Protein AF-A0AAD7XKL7-F1 (afdb_monomer)

Foldseek 3Di:
DDCDPVNVVVLQQQAFALEEEEEEQAQLALVLLLLQLCSVNRHAAYEYEYECVVVVVCVVVVADDPVSVLVSNLPRDQPRVLQHQYEYEHHLVLVQLVCVVVVAQAEEFEDLPFPAELPPPVPLPSLLGRHYYYWYYPPPIDDPVSVVSHPHYYYHDDPDPDSDDDRSVVSSVSVVSSVVSCVVVVSGDRHDPVSSVSSVVSNVVGTSDGHHYDYPVNSVVVCVVCVVVVVVVVVVVVVVPDDD

Sequence (244 aa):
MSLTGDRFRSVLSRRRGGITLALENVRKENVALVARTAEALGVASLHLVYTRDMDAHLRGFGMVSEATRAAQLSRVSRSATDWLDITAHSSVDACVSRLGLDGFDNLVATAPDADTSLYDEAADDWALDRVALLFGSEGHGLSREFLGLATHRVSVPLSGMTQSLNVAACAAIVLGECLRRRDAAGAERPLAPPERHRLEATLLRGPGVPLRYHNKASVKAQARRYKPIFEAQKRREEDEDRPS

pLDDT: mean 76.78, std 19.59, range [33.09, 98.31]

Mean predicted aligned error: 10.47 Å

Nearest PDB structures (foldseek):
  1v2x-assembly1_A-2  TM=8.290E-01  e=4.971E-14  Thermus thermophilus
  7edc-assembly1_A-2  TM=8.157E-01  e=1.683E-13  Escherichia coli
  1zjr-assembly1_A  TM=7.607E-01  e=2.500E-11  Aquifex aeolicus
  1x7p-assembly1_B  TM=7.126E-01  e=7.835E-08  Streptomyces viridochromogenes
  4xbo-assembly1_A  TM=7.139E-01  e=3.825E-07  Escherichia coli K-12

Structure (mmCIF, N/CA/C/O backbone):
data_AF-A0AAD7XKL7-F1
#
_entry.id   AF-A0AAD7XKL7-F1
#
loop_
_atom_site.group_PDB
_atom_site.id
_atom_site.type_symbol
_atom_site.label_atom_id
_atom_site.label_alt_id
_atom_site.label_comp_id
_atom_site.label_asym_id
_atom_site.label_entity_id
_atom_site.label_seq_id
_atom_site.pdbx_PDB_ins_code
_atom_site.Cartn_x
_atom_site.Cartn_y
_atom_site.Cartn_z
_atom_site.occupancy
_atom_site.B_iso_or_equiv
_atom_site.auth_seq_id
_atom_site.auth_comp_id
_atom_site.auth_asym_id
_atom_site.auth_atom_id
_atom_site.pdbx_PDB_model_num
ATOM 1 N N . MET A 1 1 ? 14.717 17.776 16.821 1.00 45.50 1 MET A N 1
ATOM 2 C CA . MET A 1 1 ? 13.355 18.179 17.235 1.00 45.50 1 MET A CA 1
ATOM 3 C C . MET A 1 1 ? 12.880 17.128 18.233 1.00 45.50 1 MET A C 1
ATOM 5 O O . MET A 1 1 ? 12.641 16.004 17.819 1.00 45.50 1 MET A O 1
ATOM 9 N N . SER A 1 2 ? 12.890 17.425 19.535 1.00 45.50 2 SER A N 1
ATOM 10 C CA . SER A 1 2 ? 12.417 16.479 20.559 1.00 45.50 2 SER A CA 1
ATOM 11 C C . SER A 1 2 ? 10.905 16.293 20.390 1.00 45.50 2 SER A C 1
ATOM 13 O O . SER A 1 2 ? 10.172 17.281 20.345 1.00 45.50 2 SER A O 1
ATOM 15 N N . LEU A 1 3 ? 10.442 15.054 20.216 1.00 57.06 3 LEU A N 1
ATOM 16 C CA . LEU A 1 3 ? 9.018 14.726 20.264 1.00 57.06 3 LEU A CA 1
ATOM 17 C C . LEU A 1 3 ? 8.574 14.872 21.721 1.00 57.06 3 LEU A C 1
ATOM 19 O O . LEU A 1 3 ? 8.745 13.955 22.519 1.00 57.06 3 LEU A O 1
ATOM 23 N N . THR A 1 4 ? 8.023 16.025 22.095 1.00 60.81 4 THR A N 1
ATOM 24 C CA . THR A 1 4 ? 7.282 16.147 23.355 1.00 60.81 4 THR A CA 1
ATOM 25 C C . THR A 1 4 ? 6.178 15.088 23.382 1.00 60.81 4 THR A C 1
ATOM 27 O O . THR A 1 4 ? 5.547 14.823 22.353 1.00 60.81 4 THR A O 1
ATOM 30 N N . GLY A 1 5 ? 5.936 14.478 24.548 1.00 69.31 5 GLY A N 1
ATOM 31 C CA . GLY A 1 5 ? 4.989 13.363 24.692 1.00 69.31 5 GLY A CA 1
ATOM 32 C C . GLY A 1 5 ? 3.598 13.652 24.114 1.00 69.31 5 GLY A C 1
ATOM 33 O O . GLY A 1 5 ? 2.965 12.759 23.557 1.00 69.31 5 GLY A O 1
ATOM 34 N N . ASP A 1 6 ? 3.158 14.910 24.144 1.00 72.88 6 ASP A N 1
ATOM 35 C CA . ASP A 1 6 ? 1.851 15.322 23.622 1.00 72.88 6 ASP A CA 1
ATOM 36 C C . ASP A 1 6 ? 1.796 15.340 22.089 1.00 72.88 6 ASP A C 1
ATOM 38 O O . ASP A 1 6 ? 0.820 14.872 21.501 1.00 72.88 6 ASP A O 1
ATOM 42 N N . ARG A 1 7 ? 2.869 15.784 21.416 1.00 73.94 7 ARG A N 1
ATOM 43 C CA . ARG A 1 7 ? 2.955 15.739 19.946 1.00 73.94 7 ARG A CA 1
ATOM 44 C C . ARG A 1 7 ? 3.005 14.297 19.450 1.00 73.94 7 ARG A C 1
ATOM 46 O O . ARG A 1 7 ? 2.351 13.968 18.467 1.00 73.94 7 ARG A O 1
ATOM 53 N N . PHE A 1 8 ? 3.740 13.436 20.149 1.00 76.06 8 PHE A N 1
ATOM 54 C CA . PHE A 1 8 ? 3.826 12.011 19.837 1.00 76.06 8 PHE A CA 1
ATOM 55 C C . PHE A 1 8 ? 2.458 11.318 19.939 1.00 76.06 8 PHE A C 1
ATOM 57 O O . PHE A 1 8 ? 2.024 10.667 18.989 1.00 76.06 8 PHE A O 1
ATOM 64 N N . ARG A 1 9 ? 1.736 11.519 21.053 1.00 79.25 9 ARG A N 1
ATOM 65 C CA . ARG A 1 9 ? 0.382 10.967 21.235 1.00 79.25 9 ARG A CA 1
ATOM 66 C C . ARG A 1 9 ? -0.605 11.512 20.202 1.00 79.25 9 ARG A C 1
ATOM 68 O O . ARG A 1 9 ? -1.394 10.740 19.668 1.00 79.25 9 ARG A O 1
ATOM 75 N N . SER A 1 10 ? -0.524 12.806 19.885 1.00 83.44 10 SER A N 1
ATOM 76 C CA . SER A 1 10 ? -1.386 13.440 18.881 1.00 83.44 10 SER A CA 1
ATOM 77 C C . SER A 1 10 ? -1.161 12.896 17.467 1.00 83.44 10 SER A C 1
ATOM 79 O O . SER A 1 10 ? -2.120 12.719 16.721 1.00 83.44 10 SER A O 1
ATOM 81 N N . VAL A 1 11 ? 0.086 12.595 17.088 1.00 83.25 11 VAL A N 1
ATOM 82 C CA . VAL A 1 11 ? 0.376 11.964 15.790 1.00 83.25 11 VAL A CA 1
ATOM 83 C C . VAL A 1 11 ? -0.199 10.552 15.749 1.00 83.25 11 VAL A C 1
ATOM 85 O O . VAL A 1 11 ? -0.887 10.211 14.792 1.00 83.25 11 VAL A O 1
ATOM 88 N N . LEU A 1 12 ? 0.022 9.744 16.790 1.00 86.19 12 LEU A N 1
ATOM 89 C CA . LEU A 1 12 ? -0.493 8.372 16.843 1.00 86.19 12 LEU A CA 1
ATOM 90 C C . LEU A 1 12 ? -2.022 8.303 16.811 1.00 86.19 12 LEU A C 1
ATOM 92 O O . LEU A 1 12 ? -2.562 7.404 16.174 1.00 86.19 12 LEU A O 1
ATOM 96 N N . SER A 1 13 ? -2.720 9.249 17.446 1.00 88.75 13 SER A N 1
ATOM 97 C CA . SER A 1 13 ? -4.188 9.278 17.445 1.00 88.75 13 SER A CA 1
ATOM 98 C C . SER A 1 13 ? -4.792 9.632 16.084 1.00 88.75 13 SER A C 1
ATOM 100 O O . SER A 1 13 ? -5.981 9.421 15.888 1.00 88.75 13 SER A O 1
ATOM 102 N N . ARG A 1 14 ? -4.001 10.192 15.160 1.00 90.88 14 ARG A N 1
ATOM 103 C CA . ARG A 1 14 ? -4.434 10.559 13.800 1.00 90.88 14 ARG A CA 1
ATOM 104 C C . ARG A 1 14 ? -4.043 9.523 12.744 1.00 90.88 14 ARG A C 1
ATOM 106 O O . ARG A 1 14 ? -4.318 9.726 11.565 1.00 90.88 14 ARG A O 1
ATOM 113 N N . ARG A 1 15 ? -3.361 8.442 13.136 1.00 94.06 15 ARG A N 1
ATOM 114 C CA . ARG A 1 15 ? -2.961 7.389 12.199 1.00 94.06 15 ARG A CA 1
ATOM 115 C C . ARG A 1 15 ? -4.172 6.550 11.789 1.00 94.06 15 ARG A C 1
ATOM 117 O O . ARG A 1 15 ? -4.965 6.142 12.634 1.00 94.06 15 ARG A O 1
ATOM 124 N N . ARG A 1 16 ? -4.266 6.273 10.490 1.00 94.38 16 ARG A N 1
ATOM 125 C CA . ARG A 1 16 ? -5.312 5.480 9.839 1.00 94.38 16 ARG A CA 1
ATOM 126 C C . ARG A 1 16 ? -4.865 4.016 9.807 1.00 94.38 16 ARG A C 1
ATOM 128 O O . ARG A 1 16 ? -3.921 3.667 9.099 1.00 94.38 16 ARG A O 1
ATOM 135 N N . GLY A 1 17 ? -5.494 3.176 10.622 1.00 94.69 17 GLY A N 1
ATOM 136 C CA . GLY A 1 17 ? -5.183 1.752 10.727 1.00 94.69 17 GLY A CA 1
ATOM 137 C C . GLY A 1 17 ? -5.826 0.897 9.645 1.00 94.69 17 GLY A C 1
ATOM 138 O O . GLY A 1 17 ? -6.799 1.286 8.994 1.00 94.69 17 GLY A O 1
ATOM 139 N N . GLY A 1 18 ? -5.269 -0.299 9.444 1.00 94.81 18 GLY A N 1
ATOM 140 C CA . GLY A 1 18 ? -5.779 -1.229 8.441 1.00 94.81 18 GLY A CA 1
ATOM 141 C C . GLY A 1 18 ? -5.600 -0.730 7.007 1.00 94.81 18 GLY A C 1
ATOM 142 O O . GLY A 1 18 ? -6.334 -1.173 6.134 1.00 94.81 18 GLY A O 1
ATOM 143 N N . ILE A 1 19 ? -4.659 0.180 6.751 1.00 96.31 19 ILE A N 1
ATOM 144 C CA . ILE A 1 19 ? -4.205 0.540 5.401 1.00 96.31 19 ILE A CA 1
ATOM 145 C C . ILE A 1 19 ? -2.692 0.406 5.379 1.00 96.31 19 ILE A C 1
ATOM 147 O O . ILE A 1 19 ? -2.001 0.914 6.266 1.00 96.31 19 ILE A O 1
ATOM 151 N N . THR A 1 20 ? -2.171 -0.243 4.348 1.00 97.19 20 THR A N 1
ATOM 152 C CA . THR A 1 20 ? -0.743 -0.238 4.042 1.00 97.19 20 THR A CA 1
ATOM 153 C C . THR A 1 20 ? -0.520 -0.178 2.537 1.00 97.19 20 THR A C 1
ATOM 155 O O . THR A 1 20 ? -1.445 -0.361 1.745 1.00 97.19 20 THR A O 1
ATOM 158 N N . LEU A 1 21 ? 0.708 0.135 2.135 1.00 98.06 21 LEU A N 1
ATOM 159 C CA . LEU A 1 21 ? 1.114 0.195 0.736 1.00 98.06 21 LEU A CA 1
ATOM 160 C C . LEU A 1 21 ? 2.264 -0.784 0.509 1.00 98.06 21 LEU A C 1
ATOM 162 O O . LEU A 1 21 ? 3.160 -0.879 1.347 1.00 98.06 21 LEU A O 1
ATOM 166 N N . ALA A 1 22 ? 2.282 -1.458 -0.638 1.00 96.81 22 ALA A N 1
ATOM 167 C CA . ALA A 1 22 ? 3.397 -2.285 -1.084 1.00 96.81 22 ALA A CA 1
ATOM 168 C C . ALA A 1 22 ? 3.898 -1.817 -2.454 1.00 96.81 22 ALA A C 1
ATOM 170 O O . ALA A 1 22 ? 3.124 -1.709 -3.402 1.00 96.81 22 ALA A O 1
ATOM 171 N N . LEU A 1 23 ? 5.198 -1.535 -2.550 1.00 94.75 23 LEU A N 1
ATOM 172 C CA . LEU A 1 23 ? 5.847 -1.022 -3.755 1.00 94.75 23 LEU A CA 1
ATOM 173 C C . LEU A 1 23 ? 6.820 -2.061 -4.307 1.00 94.75 23 LEU A C 1
ATOM 175 O O . LEU A 1 23 ? 7.832 -2.363 -3.672 1.00 94.75 23 LEU A O 1
ATOM 179 N N . GLU A 1 24 ? 6.540 -2.586 -5.494 1.00 92.00 24 GLU A N 1
ATOM 180 C CA . GLU A 1 24 ? 7.388 -3.561 -6.174 1.00 92.00 24 GLU A CA 1
ATOM 181 C C . GLU A 1 24 ? 8.322 -2.883 -7.180 1.00 92.00 24 GLU A C 1
ATOM 183 O O . GLU A 1 24 ? 7.881 -2.250 -8.135 1.00 92.00 24 GLU A O 1
ATOM 188 N N . ASN A 1 25 ? 9.634 -3.035 -6.971 1.00 86.50 25 ASN A N 1
ATOM 189 C CA . ASN A 1 25 ? 10.704 -2.545 -7.844 1.00 86.50 25 ASN A CA 1
ATOM 190 C C . ASN A 1 25 ? 10.611 -1.034 -8.184 1.00 86.50 25 ASN A C 1
ATOM 192 O O . ASN A 1 25 ? 11.125 -0.588 -9.209 1.00 86.50 25 ASN A O 1
ATOM 196 N N . VAL A 1 26 ? 9.980 -0.226 -7.325 1.00 86.56 26 VAL A N 1
ATOM 197 C CA . VAL A 1 26 ? 9.813 1.224 -7.531 1.00 86.56 26 VAL A CA 1
ATOM 198 C C . VAL A 1 26 ? 11.115 1.975 -7.241 1.00 86.56 26 VAL A C 1
ATOM 200 O O . VAL A 1 26 ? 11.800 1.721 -6.240 1.00 86.56 26 VAL A O 1
ATOM 203 N N . ARG A 1 27 ? 11.457 2.944 -8.101 1.00 82.62 27 ARG A N 1
ATOM 204 C CA . ARG A 1 27 ? 12.655 3.785 -7.937 1.00 82.62 27 ARG A CA 1
ATOM 205 C C . ARG A 1 27 ? 12.589 4.649 -6.675 1.00 82.62 27 ARG A C 1
ATOM 207 O O . ARG A 1 27 ? 11.528 5.134 -6.282 1.00 82.62 27 ARG A O 1
ATOM 214 N N . LYS A 1 28 ? 13.750 4.892 -6.055 1.00 78.25 28 LYS A N 1
ATOM 215 C CA . LYS A 1 28 ? 13.883 5.571 -4.748 1.00 78.25 28 LYS A CA 1
ATOM 216 C C . LYS A 1 28 ? 13.229 6.960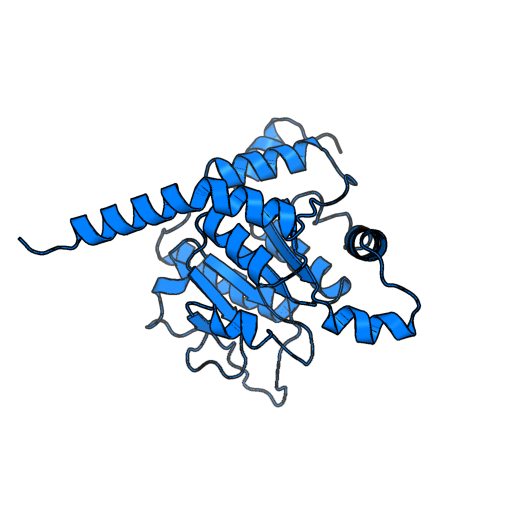 -4.701 1.00 78.25 28 LYS A C 1
ATOM 218 O O . LYS A 1 28 ? 12.712 7.348 -3.657 1.00 78.25 28 LYS A O 1
ATOM 223 N N . GLU A 1 29 ? 13.243 7.699 -5.810 1.00 81.75 29 GLU A N 1
ATOM 224 C CA . GLU A 1 29 ? 12.646 9.032 -5.920 1.00 81.75 29 GLU A CA 1
ATOM 225 C C . GLU A 1 29 ? 11.128 8.952 -5.736 1.00 81.75 29 GLU A C 1
ATOM 227 O O . GLU A 1 29 ? 10.555 9.706 -4.953 1.00 81.75 29 GLU A O 1
ATOM 232 N N . ASN A 1 30 ? 10.490 7.977 -6.385 1.00 88.75 30 ASN A N 1
ATOM 233 C CA . ASN A 1 30 ? 9.058 7.748 -6.251 1.00 88.75 30 ASN A CA 1
ATOM 234 C C . ASN A 1 30 ? 8.700 7.106 -4.910 1.00 88.75 30 ASN A C 1
ATOM 236 O O . ASN A 1 30 ? 7.700 7.502 -4.318 1.00 88.75 30 ASN A O 1
ATOM 240 N N . VAL A 1 31 ? 9.538 6.219 -4.358 1.00 86.94 31 VAL A N 1
ATOM 241 C CA . VAL A 1 31 ? 9.349 5.726 -2.980 1.00 86.94 31 VAL A CA 1
ATOM 242 C C . VAL A 1 31 ? 9.298 6.892 -1.988 1.00 86.94 31 VAL A C 1
ATOM 244 O O . VAL A 1 31 ? 8.442 6.901 -1.109 1.00 86.94 31 VAL A O 1
ATOM 247 N N . ALA A 1 32 ? 10.159 7.905 -2.138 1.00 83.75 32 ALA A N 1
ATOM 248 C CA . ALA A 1 32 ? 10.162 9.070 -1.251 1.00 83.75 32 ALA A CA 1
ATOM 249 C C . ALA A 1 32 ? 8.864 9.886 -1.344 1.00 83.75 32 ALA A C 1
ATOM 251 O O . ALA A 1 32 ? 8.348 10.345 -0.322 1.00 83.75 32 ALA A O 1
ATOM 252 N N . LEU A 1 33 ? 8.329 10.056 -2.555 1.00 90.12 33 LEU A N 1
ATOM 253 C CA . LEU A 1 33 ? 7.070 10.765 -2.790 1.00 90.12 33 LEU A CA 1
ATOM 254 C C . LEU A 1 33 ? 5.864 9.985 -2.249 1.00 90.12 33 LEU A C 1
ATOM 256 O O . LEU A 1 33 ? 4.997 10.573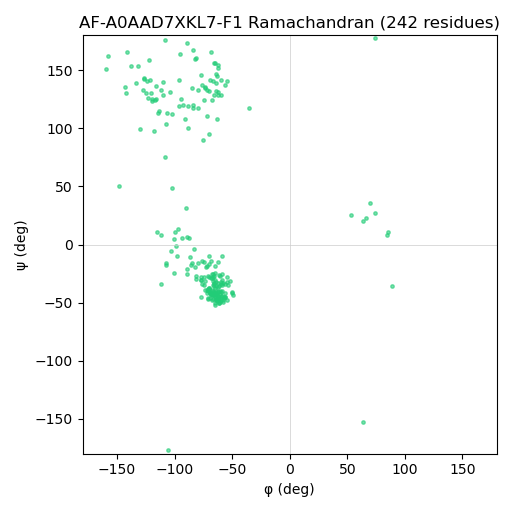 -1.598 1.00 90.12 33 LEU A O 1
ATOM 260 N N . VAL A 1 34 ? 5.837 8.664 -2.450 1.00 93.56 34 VAL A N 1
ATOM 261 C CA . VAL A 1 34 ? 4.801 7.788 -1.886 1.00 93.56 34 VAL A CA 1
ATOM 262 C C . VAL A 1 34 ? 4.860 7.806 -0.364 1.00 93.56 34 VAL A C 1
ATOM 264 O O . VAL A 1 34 ? 3.840 8.041 0.273 1.00 93.56 34 VAL A O 1
ATOM 267 N N . ALA A 1 35 ? 6.045 7.635 0.227 1.00 90.12 35 ALA A N 1
ATOM 268 C CA . ALA A 1 35 ? 6.232 7.676 1.674 1.00 90.12 35 ALA A CA 1
ATOM 269 C C . ALA A 1 35 ? 5.749 9.009 2.262 1.00 90.12 35 ALA A C 1
ATOM 271 O O . ALA A 1 35 ? 5.016 9.019 3.244 1.00 90.12 35 ALA A O 1
ATOM 272 N N . ARG A 1 36 ? 6.089 10.140 1.632 1.00 90.19 36 ARG A N 1
ATOM 273 C CA . ARG A 1 36 ? 5.605 11.459 2.061 1.00 90.19 36 ARG A CA 1
ATOM 274 C C . ARG A 1 36 ? 4.082 11.568 2.010 1.00 90.19 36 ARG A C 1
ATOM 276 O O . ARG A 1 36 ? 3.489 12.117 2.930 1.00 90.19 36 ARG A O 1
ATOM 283 N N . THR A 1 37 ? 3.465 11.055 0.951 1.00 95.06 37 THR A N 1
ATOM 284 C CA . THR A 1 37 ? 2.006 11.079 0.788 1.00 95.06 37 THR A CA 1
ATOM 285 C C . THR A 1 37 ? 1.319 10.190 1.824 1.00 95.06 37 THR A C 1
ATOM 287 O O . THR A 1 37 ? 0.406 10.637 2.509 1.00 95.06 37 THR A O 1
ATOM 290 N N . ALA A 1 38 ? 1.803 8.959 1.995 1.00 95.00 38 ALA A N 1
ATOM 291 C CA . ALA A 1 38 ? 1.291 7.999 2.966 1.00 95.00 38 ALA A CA 1
ATOM 292 C C . ALA A 1 38 ? 1.401 8.532 4.404 1.00 95.00 38 ALA A C 1
ATOM 294 O O . ALA A 1 38 ? 0.432 8.484 5.159 1.00 95.00 38 ALA A O 1
ATOM 295 N N . GLU A 1 39 ? 2.555 9.100 4.765 1.00 92.19 39 GLU A N 1
ATOM 296 C CA . GLU A 1 39 ? 2.789 9.701 6.079 1.00 92.19 39 GLU A CA 1
ATOM 297 C C . GLU A 1 39 ? 1.819 10.853 6.352 1.00 92.19 39 GLU A C 1
ATOM 299 O O . GLU A 1 39 ? 1.160 10.847 7.394 1.00 92.19 39 GLU A O 1
ATOM 304 N N . ALA A 1 40 ? 1.683 11.781 5.398 1.00 92.94 40 ALA A N 1
ATOM 305 C CA . ALA A 1 40 ? 0.813 12.948 5.518 1.00 92.94 40 ALA A CA 1
ATOM 306 C C . ALA A 1 40 ? -0.674 12.576 5.633 1.00 92.94 40 ALA A C 1
ATOM 308 O O . ALA A 1 40 ? -1.429 13.265 6.316 1.00 92.94 40 ALA A O 1
ATOM 309 N N . LEU A 1 41 ? -1.086 11.476 4.996 1.00 95.31 41 LEU A N 1
ATOM 310 C CA . LEU A 1 41 ? -2.449 10.943 5.056 1.00 95.31 41 LEU A CA 1
ATOM 311 C C . LEU A 1 41 ? -2.681 9.983 6.236 1.00 95.31 41 LEU A C 1
ATOM 313 O O . LEU A 1 41 ? -3.754 9.398 6.370 1.00 95.31 41 LEU A O 1
ATOM 317 N N . GLY A 1 42 ? -1.697 9.834 7.126 1.00 94.38 42 GLY A N 1
ATOM 318 C CA . GLY A 1 42 ? -1.846 9.090 8.372 1.00 94.38 42 GLY A CA 1
ATOM 319 C C . GLY A 1 42 ? -1.634 7.582 8.250 1.00 94.38 42 GLY A C 1
ATOM 320 O O . GLY A 1 42 ? -1.834 6.877 9.237 1.00 94.38 42 GLY A O 1
ATOM 321 N N . VAL A 1 43 ? -1.176 7.065 7.109 1.00 95.62 43 VAL A N 1
ATOM 322 C CA . VAL A 1 43 ? -0.752 5.660 6.999 1.00 95.62 43 VAL A CA 1
ATOM 323 C C . VAL A 1 43 ? 0.443 5.424 7.928 1.00 95.62 43 VAL A C 1
ATOM 325 O O . VAL A 1 43 ? 1.265 6.317 8.150 1.00 95.62 43 VAL A O 1
ATOM 328 N N . ALA A 1 44 ? 0.517 4.233 8.524 1.00 92.88 44 ALA A N 1
ATOM 329 C CA . ALA A 1 44 ? 1.557 3.884 9.492 1.00 92.88 44 ALA A CA 1
ATOM 330 C C . ALA A 1 44 ? 2.694 3.038 8.913 1.00 92.88 44 ALA A C 1
ATOM 332 O O . ALA A 1 44 ? 3.786 3.047 9.478 1.00 92.88 44 ALA A O 1
ATOM 333 N N . SER A 1 45 ? 2.453 2.295 7.829 1.00 92.75 45 SER A N 1
ATOM 334 C CA . SER A 1 45 ? 3.415 1.322 7.303 1.00 92.75 45 SER A CA 1
ATOM 335 C C . SER A 1 45 ? 3.529 1.339 5.780 1.00 92.75 45 SER A C 1
ATOM 337 O O . SER A 1 45 ? 2.600 1.733 5.075 1.00 92.75 45 SER A O 1
ATOM 339 N N . LEU A 1 46 ? 4.698 0.926 5.288 1.00 92.88 46 LEU A N 1
ATOM 340 C CA . LEU A 1 46 ? 5.024 0.821 3.865 1.00 92.88 46 LEU A CA 1
ATOM 341 C C . LEU A 1 46 ? 5.900 -0.413 3.631 1.00 92.88 46 LEU A C 1
ATOM 343 O O . LEU A 1 46 ? 6.868 -0.653 4.350 1.00 92.88 46 LEU A O 1
ATOM 347 N N . HIS A 1 47 ? 5.593 -1.183 2.599 1.00 92.94 47 HIS A N 1
ATOM 348 C CA . HIS A 1 47 ? 6.306 -2.395 2.232 1.00 92.94 47 HIS A CA 1
ATOM 349 C C . HIS A 1 47 ? 7.043 -2.167 0.915 1.00 92.94 47 HIS A C 1
ATOM 351 O O . HIS A 1 47 ? 6.478 -1.644 -0.040 1.00 92.94 47 HIS A O 1
ATOM 357 N N . LEU A 1 48 ? 8.314 -2.551 0.851 1.00 89.56 48 LEU A N 1
ATOM 358 C CA . LEU A 1 48 ? 9.146 -2.387 -0.340 1.00 89.56 48 LEU A CA 1
ATOM 359 C C . LEU A 1 48 ? 9.618 -3.756 -0.803 1.00 89.56 48 LEU A C 1
ATOM 361 O O . LEU A 1 48 ? 10.241 -4.482 -0.032 1.00 89.56 48 LEU A O 1
ATOM 365 N N . VAL A 1 49 ? 9.333 -4.115 -2.047 1.00 87.06 49 VAL A N 1
ATOM 366 C CA . VAL A 1 49 ? 9.684 -5.413 -2.623 1.00 87.06 49 VAL A CA 1
ATOM 367 C C . VAL A 1 49 ? 10.702 -5.187 -3.728 1.00 87.06 49 VAL A C 1
ATOM 369 O O . VAL A 1 49 ? 10.385 -4.597 -4.754 1.00 87.06 49 VAL A O 1
ATOM 372 N N . TYR A 1 50 ? 11.934 -5.654 -3.523 1.00 78.56 50 TYR A N 1
ATOM 373 C CA . TYR A 1 50 ? 13.004 -5.543 -4.519 1.00 78.56 50 TYR A CA 1
ATOM 374 C C . TYR A 1 50 ? 13.477 -6.927 -4.949 1.00 78.56 50 TYR A C 1
ATOM 376 O O . TYR A 1 50 ? 14.309 -7.556 -4.288 1.00 78.56 50 TYR A O 1
ATOM 384 N N . THR A 1 51 ? 12.945 -7.382 -6.079 1.00 68.19 51 THR A N 1
ATOM 385 C CA . THR A 1 51 ? 13.220 -8.699 -6.671 1.00 68.19 51 THR A CA 1
ATOM 386 C C . THR A 1 51 ? 14.499 -8.693 -7.524 1.00 68.19 51 THR A C 1
ATOM 388 O O . THR A 1 51 ? 15.072 -7.641 -7.819 1.00 68.19 51 THR A O 1
ATOM 391 N N . ARG A 1 52 ? 14.994 -9.884 -7.894 1.00 53.69 52 ARG A N 1
ATOM 392 C CA . ARG A 1 52 ? 16.260 -10.066 -8.635 1.00 53.69 52 ARG A CA 1
ATOM 393 C C . ARG A 1 52 ? 16.257 -9.490 -10.057 1.00 53.69 52 ARG A C 1
ATOM 395 O O . ARG A 1 52 ? 17.341 -9.239 -10.573 1.00 53.69 52 ARG A O 1
ATOM 402 N N . ASP A 1 53 ? 15.107 -9.221 -10.670 1.00 50.84 53 ASP A N 1
ATOM 403 C CA . ASP A 1 53 ? 15.071 -8.623 -12.015 1.00 50.84 53 ASP A CA 1
ATOM 404 C C . ASP A 1 53 ? 15.604 -7.182 -12.021 1.00 50.84 53 ASP A C 1
ATOM 406 O O . ASP A 1 53 ? 16.270 -6.759 -12.967 1.00 50.84 53 ASP A O 1
ATOM 410 N N . MET A 1 54 ? 15.474 -6.461 -10.901 1.00 48.31 54 MET A N 1
ATOM 411 C CA . MET A 1 54 ? 16.141 -5.170 -10.723 1.00 48.31 54 MET A CA 1
ATOM 412 C C . MET A 1 54 ? 17.665 -5.319 -10.540 1.00 48.31 54 MET A C 1
ATOM 414 O O . MET A 1 54 ? 18.417 -4.429 -10.937 1.00 48.31 54 MET A O 1
ATOM 418 N N . ASP A 1 55 ? 18.155 -6.458 -10.021 1.00 45.91 55 ASP A N 1
ATOM 419 C CA . ASP A 1 55 ? 19.599 -6.732 -9.927 1.00 45.91 55 ASP A CA 1
ATOM 420 C C . ASP A 1 55 ? 20.233 -6.879 -11.320 1.00 45.91 55 ASP A C 1
ATOM 422 O O . ASP A 1 55 ? 21.415 -6.596 -11.471 1.00 45.91 55 ASP A O 1
ATOM 426 N N . ALA A 1 56 ? 19.504 -7.314 -12.355 1.00 45.88 56 ALA A N 1
ATOM 427 C CA . ALA A 1 56 ? 20.053 -7.419 -13.712 1.00 45.88 56 ALA A CA 1
ATOM 428 C C . ALA A 1 56 ? 20.271 -6.038 -14.361 1.00 45.88 56 ALA A C 1
ATOM 430 O O . ALA A 1 56 ? 21.311 -5.810 -14.975 1.00 45.88 56 ALA A O 1
ATOM 431 N N . HIS A 1 57 ? 19.348 -5.094 -14.153 1.00 44.19 57 HIS A N 1
ATOM 432 C CA . HIS A 1 57 ? 19.480 -3.714 -14.637 1.00 44.19 57 HIS A CA 1
ATOM 433 C C . HIS A 1 57 ? 20.516 -2.907 -13.822 1.00 44.19 57 HIS A C 1
ATOM 435 O O . HIS A 1 57 ? 21.230 -2.067 -14.366 1.00 44.19 57 HIS A O 1
ATOM 441 N N . LEU A 1 58 ? 20.665 -3.208 -12.524 1.00 42.25 58 LEU A N 1
ATOM 442 C CA . LEU A 1 58 ? 21.663 -2.592 -11.637 1.00 42.25 58 LEU A CA 1
ATOM 443 C C . LEU A 1 58 ? 23.072 -3.206 -11.726 1.00 42.25 58 LEU A C 1
ATOM 445 O O . LEU A 1 58 ? 24.047 -2.551 -11.349 1.00 42.25 58 LEU A O 1
ATOM 449 N N . ARG A 1 59 ? 23.220 -4.431 -12.251 1.00 43.19 59 ARG A N 1
ATOM 450 C CA . ARG A 1 59 ? 24.534 -5.056 -12.513 1.00 43.19 59 ARG A CA 1
ATOM 451 C C . ARG A 1 59 ? 25.395 -4.233 -13.471 1.00 43.19 59 ARG A C 1
ATOM 453 O O . ARG A 1 59 ? 26.608 -4.213 -13.291 1.00 43.19 59 ARG A O 1
ATOM 460 N N . GLY A 1 60 ? 24.787 -3.490 -14.401 1.00 40.50 60 GLY A N 1
ATOM 461 C CA . GLY A 1 60 ? 25.491 -2.536 -15.271 1.00 40.50 60 GLY A CA 1
ATOM 462 C C . GLY A 1 60 ? 26.170 -1.377 -14.525 1.00 40.50 60 GLY A C 1
ATOM 463 O O . GLY A 1 60 ? 27.046 -0.726 -15.082 1.00 40.50 60 GLY A O 1
ATOM 464 N N . PHE A 1 61 ? 25.819 -1.156 -13.252 1.00 38.66 61 PHE A N 1
ATOM 465 C CA . PHE A 1 61 ? 26.369 -0.110 -12.384 1.00 38.66 61 PHE A CA 1
ATOM 466 C C . PHE A 1 61 ? 27.164 -0.663 -11.181 1.00 38.66 61 PHE A C 1
ATOM 468 O O . PHE A 1 61 ? 27.510 0.094 -10.277 1.00 38.66 61 PHE A O 1
ATOM 475 N N . GLY A 1 62 ? 27.476 -1.969 -11.145 1.00 33.09 62 GLY A N 1
ATOM 476 C CA . GLY A 1 62 ? 28.377 -2.559 -10.140 1.00 33.09 62 GLY A CA 1
ATOM 477 C C . GLY A 1 62 ? 27.797 -2.722 -8.725 1.00 33.09 62 GLY A C 1
ATOM 478 O O . GLY A 1 62 ? 28.541 -2.700 -7.747 1.00 33.09 62 GLY A O 1
ATOM 479 N N . MET A 1 63 ? 26.476 -2.875 -8.583 1.00 40.75 63 MET A N 1
ATOM 480 C CA . MET A 1 63 ? 25.783 -2.780 -7.289 1.00 40.75 63 MET A CA 1
ATOM 481 C C . MET A 1 63 ? 24.852 -3.978 -7.039 1.00 40.75 63 MET A C 1
ATOM 483 O O . MET A 1 63 ? 23.743 -4.002 -7.561 1.00 40.75 63 MET A O 1
ATOM 487 N N . VAL A 1 64 ? 25.280 -4.980 -6.250 1.00 48.69 64 VAL A N 1
ATOM 488 C CA . VAL A 1 64 ? 24.461 -6.188 -5.971 1.00 48.69 64 VAL A CA 1
ATOM 489 C C . VAL A 1 64 ? 24.694 -6.792 -4.571 1.00 48.69 64 VAL A C 1
ATOM 491 O O . VAL A 1 64 ? 24.929 -7.991 -4.436 1.00 48.69 64 VAL A O 1
ATOM 494 N N . SER A 1 65 ? 24.641 -5.999 -3.495 1.00 50.38 65 SER A N 1
ATOM 495 C CA . SER A 1 65 ? 24.612 -6.563 -2.132 1.00 50.38 65 SER A CA 1
ATOM 496 C C . SER A 1 65 ? 23.379 -6.132 -1.332 1.00 50.38 65 SER A C 1
ATOM 498 O O . SER A 1 65 ? 22.728 -5.129 -1.625 1.00 50.38 65 SER A O 1
ATOM 500 N N . GLU A 1 66 ? 23.047 -6.904 -0.297 1.00 49.44 66 GLU A N 1
ATOM 501 C CA . GLU A 1 66 ? 22.027 -6.576 0.713 1.00 49.44 66 GLU A CA 1
ATOM 502 C C . GLU A 1 66 ? 22.289 -5.194 1.347 1.00 49.44 66 GLU A C 1
ATOM 504 O O . GLU A 1 66 ? 21.364 -4.405 1.550 1.00 49.44 66 GLU A O 1
ATOM 509 N N . ALA A 1 67 ? 23.567 -4.833 1.515 1.00 42.53 67 ALA A N 1
ATOM 510 C CA . ALA A 1 67 ? 23.997 -3.506 1.947 1.00 42.53 67 ALA A CA 1
ATOM 511 C C . ALA A 1 67 ? 23.684 -2.407 0.913 1.00 42.53 67 ALA A C 1
ATOM 513 O O . ALA A 1 67 ? 23.378 -1.279 1.287 1.00 42.53 67 ALA A O 1
ATOM 514 N N . THR A 1 68 ? 23.692 -2.720 -0.386 1.00 47.72 68 THR A N 1
ATOM 515 C CA . THR A 1 68 ? 23.314 -1.785 -1.455 1.00 47.72 68 THR A CA 1
ATOM 516 C C . THR A 1 68 ? 21.813 -1.482 -1.461 1.00 47.72 68 THR A C 1
ATOM 518 O O . THR A 1 68 ? 21.427 -0.326 -1.639 1.00 47.72 68 THR A O 1
ATOM 521 N N . ARG A 1 69 ? 20.964 -2.484 -1.188 1.00 52.09 69 ARG A N 1
ATOM 522 C CA . ARG A 1 69 ? 19.513 -2.286 -1.011 1.00 52.09 69 ARG A CA 1
ATOM 523 C C . ARG A 1 69 ? 19.230 -1.403 0.208 1.00 52.09 69 ARG A C 1
ATOM 525 O O . ARG A 1 69 ? 18.520 -0.407 0.089 1.00 52.09 69 ARG A O 1
ATOM 532 N N . ALA A 1 70 ? 19.865 -1.689 1.346 1.00 48.75 70 ALA A N 1
ATOM 533 C CA . ALA A 1 70 ? 19.796 -0.837 2.535 1.00 48.75 70 ALA A CA 1
ATOM 534 C C . ALA A 1 70 ? 20.323 0.595 2.278 1.00 48.75 70 ALA A C 1
ATOM 536 O O . ALA A 1 70 ? 19.771 1.558 2.809 1.00 48.75 70 ALA A O 1
ATOM 537 N N . ALA A 1 71 ? 21.335 0.760 1.416 1.00 47.53 71 ALA A N 1
ATOM 538 C CA . ALA A 1 71 ? 21.900 2.058 1.036 1.00 47.53 71 ALA A CA 1
ATOM 539 C C . ALA A 1 71 ? 21.054 2.857 0.022 1.00 47.53 71 ALA A C 1
ATOM 541 O O . ALA A 1 71 ? 21.111 4.085 0.003 1.00 47.53 71 ALA A O 1
ATOM 542 N N . GLN A 1 72 ? 20.269 2.206 -0.842 1.00 51.12 72 GLN A N 1
ATOM 543 C CA . GLN A 1 72 ? 19.267 2.906 -1.660 1.00 51.12 72 GLN A CA 1
ATOM 544 C C . GLN A 1 72 ? 18.128 3.421 -0.788 1.00 51.12 72 GLN A C 1
ATOM 546 O O . GLN A 1 72 ? 17.690 4.561 -0.943 1.00 51.12 72 GLN A O 1
ATOM 551 N N . LEU A 1 73 ? 17.702 2.589 0.157 1.00 50.81 73 LEU A N 1
ATOM 552 C CA . LEU A 1 73 ? 16.658 2.897 1.114 1.00 50.81 73 LEU A CA 1
ATOM 553 C C . LEU A 1 73 ? 17.063 4.010 2.095 1.00 50.81 73 LEU A C 1
ATOM 555 O O . LEU A 1 73 ? 16.245 4.869 2.403 1.00 50.81 73 LEU A O 1
ATOM 559 N N . SER A 1 74 ? 18.339 4.087 2.493 1.00 49.12 74 SER A N 1
ATOM 560 C CA . SER A 1 74 ? 18.866 5.188 3.319 1.00 49.12 74 SER A CA 1
ATOM 561 C C . SER A 1 74 ? 18.954 6.542 2.595 1.00 49.12 74 SER A C 1
ATOM 563 O O . SER A 1 74 ? 19.205 7.566 3.232 1.00 49.12 74 SER A O 1
ATOM 565 N N . ARG A 1 75 ? 18.750 6.566 1.267 1.00 48.72 75 ARG A N 1
ATOM 566 C CA . ARG A 1 75 ? 18.738 7.781 0.429 1.00 48.72 75 ARG A CA 1
ATOM 567 C C . ARG A 1 75 ? 17.328 8.232 0.046 1.00 48.72 75 ARG A C 1
ATOM 569 O O . ARG A 1 75 ? 17.190 9.293 -0.561 1.00 48.72 75 ARG A O 1
ATOM 576 N N . VAL A 1 76 ? 16.299 7.454 0.387 1.00 53.91 76 VAL A N 1
ATOM 577 C CA . VAL A 1 76 ? 14.900 7.893 0.332 1.00 53.91 76 VAL A CA 1
ATOM 578 C C . VAL A 1 76 ? 14.745 9.006 1.377 1.00 53.91 76 VAL A C 1
ATOM 580 O O . VAL A 1 76 ? 15.216 8.865 2.500 1.00 53.91 76 VAL A O 1
ATOM 583 N N . SER A 1 77 ? 14.189 10.153 0.978 1.00 48.28 77 SER A N 1
ATOM 584 C CA . SER A 1 77 ? 14.113 11.397 1.766 1.00 48.28 77 SER A CA 1
ATOM 585 C C . SER A 1 77 ? 13.917 11.190 3.278 1.00 48.28 77 SER A C 1
ATOM 587 O O . SER A 1 77 ? 12.857 10.739 3.713 1.00 48.28 77 SER A O 1
ATOM 589 N N . ARG A 1 78 ? 14.901 11.644 4.069 1.00 54.72 78 ARG A N 1
ATOM 590 C CA . ARG A 1 78 ? 14.967 11.526 5.540 1.00 54.72 78 ARG A CA 1
ATOM 591 C C . ARG A 1 78 ? 13.796 12.171 6.297 1.00 54.72 78 ARG A C 1
ATOM 593 O O . ARG A 1 78 ? 13.702 12.007 7.496 1.00 54.72 78 ARG A O 1
ATOM 600 N N . SER A 1 79 ? 12.915 12.946 5.663 1.00 59.28 79 SER A N 1
ATOM 601 C CA . SER A 1 79 ? 11.875 13.687 6.395 1.00 59.28 79 SER A CA 1
ATOM 602 C C . SER A 1 79 ? 10.560 12.940 6.606 1.00 59.28 79 SER A C 1
ATOM 604 O O . SER A 1 79 ? 9.863 13.290 7.548 1.00 59.28 79 SER A O 1
ATOM 606 N N . ALA A 1 80 ? 10.208 11.960 5.764 1.00 61.81 80 ALA A N 1
ATOM 607 C CA . ALA A 1 80 ? 8.933 11.229 5.849 1.00 61.81 80 ALA A CA 1
ATOM 608 C C . ALA A 1 80 ? 9.117 9.762 6.265 1.00 61.81 80 ALA A C 1
ATOM 610 O O . ALA A 1 80 ? 8.297 9.209 6.990 1.00 61.81 80 ALA A O 1
ATOM 611 N N . THR A 1 81 ? 10.224 9.140 5.850 1.00 67.88 81 THR A N 1
ATOM 612 C CA . THR A 1 81 ? 10.537 7.739 6.171 1.00 67.88 81 THR A CA 1
ATOM 613 C C . THR A 1 81 ? 10.799 7.510 7.656 1.00 67.88 81 THR A C 1
ATOM 615 O O . THR A 1 81 ? 10.570 6.411 8.143 1.00 67.88 81 THR A O 1
ATOM 618 N N . ASP A 1 82 ? 11.233 8.545 8.380 1.00 74.88 82 ASP A N 1
ATOM 619 C CA . ASP A 1 82 ? 11.467 8.493 9.829 1.00 74.88 82 ASP A CA 1
ATOM 620 C C . ASP A 1 82 ? 10.161 8.344 10.637 1.00 74.88 82 ASP A C 1
ATOM 622 O O . ASP A 1 82 ? 10.193 8.006 11.820 1.00 74.88 82 ASP A O 1
ATOM 626 N N . TRP A 1 83 ? 9.007 8.574 10.002 1.00 82.38 83 TRP A N 1
ATOM 627 C CA . TRP A 1 83 ? 7.687 8.559 10.641 1.00 82.38 83 TRP A CA 1
ATOM 628 C C . TRP A 1 83 ? 6.802 7.394 10.183 1.00 82.38 83 TRP A C 1
ATOM 630 O O . TRP A 1 83 ? 5.623 7.353 10.536 1.00 82.38 83 TRP A O 1
ATOM 640 N N . LEU A 1 84 ? 7.362 6.456 9.412 1.00 86.00 84 LEU A N 1
ATOM 641 C CA . LEU A 1 84 ? 6.676 5.283 8.874 1.00 86.00 84 LEU A CA 1
ATOM 642 C C . LEU A 1 84 ? 7.391 3.994 9.282 1.00 86.00 84 LEU A C 1
ATOM 644 O O . LEU A 1 84 ? 8.615 3.900 9.227 1.00 86.00 84 LEU A O 1
ATOM 648 N N . ASP A 1 85 ? 6.623 2.959 9.610 1.00 87.38 85 ASP A N 1
ATOM 649 C CA . ASP A 1 85 ? 7.134 1.594 9.725 1.00 87.38 85 ASP A CA 1
ATOM 650 C C . ASP A 1 85 ? 7.367 1.004 8.327 1.00 87.38 85 ASP A C 1
ATOM 652 O O . ASP A 1 85 ? 6.469 0.429 7.709 1.00 87.38 85 ASP A O 1
ATOM 656 N N . ILE A 1 86 ? 8.575 1.194 7.797 1.00 85.38 86 ILE A N 1
ATOM 657 C CA . ILE A 1 86 ? 8.943 0.691 6.473 1.00 85.38 86 ILE A CA 1
ATOM 658 C C . ILE A 1 86 ? 9.623 -0.671 6.595 1.00 85.38 86 ILE A C 1
ATOM 660 O O . ILE A 1 86 ? 10.653 -0.813 7.263 1.00 85.38 86 ILE A O 1
ATOM 664 N N . THR A 1 87 ? 9.078 -1.652 5.879 1.00 83.75 87 THR A N 1
ATOM 665 C CA . THR A 1 87 ? 9.612 -3.011 5.808 1.00 83.75 87 THR A CA 1
ATOM 666 C C . THR A 1 87 ? 10.043 -3.362 4.389 1.00 83.75 87 THR A C 1
ATOM 668 O O . THR A 1 87 ? 9.242 -3.310 3.458 1.00 83.75 87 THR A O 1
ATOM 671 N N . ALA A 1 88 ? 11.298 -3.775 4.218 1.00 80.44 88 ALA A N 1
ATOM 672 C CA . ALA A 1 88 ? 11.799 -4.271 2.940 1.00 80.44 88 ALA A CA 1
ATOM 673 C C . ALA A 1 88 ? 11.753 -5.806 2.854 1.00 80.44 88 ALA A C 1
ATOM 675 O O . ALA A 1 88 ? 12.077 -6.503 3.820 1.00 80.44 88 ALA A O 1
ATOM 676 N N . HIS A 1 89 ? 11.405 -6.307 1.668 1.00 80.12 89 HIS A N 1
ATOM 677 C CA . HIS A 1 89 ? 11.207 -7.715 1.333 1.00 80.12 89 HIS A CA 1
ATOM 678 C C . HIS A 1 89 ? 12.052 -8.115 0.125 1.00 80.12 89 HIS A C 1
ATOM 680 O O . HIS A 1 89 ? 12.204 -7.366 -0.842 1.00 80.12 89 HIS A O 1
ATOM 686 N N . SER A 1 90 ? 12.567 -9.342 0.172 1.00 74.44 90 SER A N 1
ATOM 687 C CA . SER A 1 90 ? 13.404 -9.924 -0.892 1.00 74.44 90 SER A CA 1
ATOM 688 C C . SER A 1 90 ? 12.615 -10.618 -2.013 1.00 74.44 90 SER A C 1
ATOM 690 O O . SER A 1 90 ? 13.196 -10.972 -3.038 1.00 74.44 90 SER A O 1
ATOM 692 N N . SER A 1 91 ? 11.308 -10.828 -1.831 1.00 79.88 91 SER A N 1
ATOM 693 C CA . SER A 1 91 ? 10.411 -11.431 -2.823 1.00 79.88 91 SER A CA 1
ATOM 694 C C . SER A 1 91 ? 8.953 -11.048 -2.562 1.00 79.88 91 SER A C 1
ATOM 696 O O . SER A 1 91 ? 8.612 -10.663 -1.439 1.00 79.88 91 SER A O 1
ATOM 698 N N . VAL A 1 92 ? 8.097 -11.215 -3.574 1.00 85.06 92 VAL A N 1
ATOM 699 C CA . VAL A 1 92 ? 6.639 -11.039 -3.458 1.00 85.06 92 VAL A CA 1
ATOM 700 C C . VAL A 1 92 ? 6.075 -11.970 -2.383 1.00 85.06 92 VAL A C 1
ATOM 702 O O . VAL A 1 92 ? 5.446 -11.494 -1.445 1.00 85.06 92 VAL A O 1
ATOM 705 N N . ASP A 1 93 ? 6.424 -13.261 -2.422 1.00 85.75 93 ASP A N 1
ATOM 706 C CA . ASP A 1 93 ? 6.071 -14.259 -1.394 1.00 85.75 93 ASP A CA 1
ATOM 707 C C . ASP A 1 93 ? 6.370 -13.806 0.051 1.00 85.75 93 ASP A C 1
ATOM 709 O O . ASP A 1 93 ? 5.543 -13.968 0.949 1.00 85.75 93 ASP A O 1
ATOM 713 N N . ALA A 1 94 ? 7.533 -13.185 0.291 1.00 81.25 94 ALA A N 1
ATOM 714 C CA . ALA A 1 94 ? 7.899 -12.697 1.619 1.00 81.25 94 ALA A CA 1
ATOM 715 C C . ALA A 1 94 ? 7.038 -11.495 2.034 1.00 81.25 94 ALA A C 1
ATOM 717 O O . ALA A 1 94 ? 6.621 -11.410 3.191 1.00 81.25 94 ALA A O 1
ATOM 718 N N . CYS A 1 95 ? 6.743 -10.599 1.087 1.00 88.94 95 CYS A N 1
ATOM 719 C CA . CYS A 1 95 ? 5.868 -9.461 1.331 1.00 88.94 95 CYS A CA 1
ATOM 720 C C . CYS A 1 95 ? 4.442 -9.907 1.646 1.00 88.94 95 CYS A C 1
ATOM 722 O O . CYS A 1 95 ? 3.903 -9.503 2.671 1.00 88.94 95 CYS A O 1
ATOM 724 N N . VAL A 1 96 ? 3.854 -10.757 0.802 1.00 90.75 96 VAL A N 1
ATOM 725 C CA . VAL A 1 96 ? 2.481 -11.254 0.965 1.00 90.75 96 VAL A CA 1
ATOM 726 C C . VAL A 1 96 ? 2.351 -12.061 2.250 1.00 90.75 96 VAL A C 1
ATOM 728 O O . VAL A 1 96 ? 1.434 -11.825 3.028 1.00 90.75 96 VAL A O 1
ATOM 731 N N . SER A 1 97 ? 3.329 -12.922 2.552 1.00 87.88 97 SER A N 1
ATOM 732 C CA . SER A 1 97 ? 3.369 -13.629 3.835 1.00 87.88 97 SER A CA 1
ATOM 733 C C . SER A 1 97 ? 3.354 -12.652 5.011 1.00 87.88 97 SER A C 1
ATOM 735 O O . SER A 1 97 ? 2.604 -12.849 5.961 1.00 87.88 97 SER A O 1
ATOM 737 N N . ARG A 1 98 ? 4.158 -11.579 4.968 1.00 88.06 98 ARG A N 1
ATOM 738 C CA . ARG A 1 98 ? 4.168 -10.567 6.033 1.00 88.06 98 ARG A CA 1
ATOM 739 C C . ARG A 1 98 ? 2.835 -9.823 6.140 1.00 88.06 98 ARG A C 1
ATOM 741 O O . ARG A 1 98 ? 2.398 -9.585 7.260 1.00 88.06 98 ARG A O 1
ATOM 748 N N . LEU A 1 99 ? 2.228 -9.459 5.012 1.00 92.44 99 LEU A N 1
ATOM 749 C CA . LEU A 1 99 ? 0.933 -8.778 4.962 1.00 92.44 99 LEU A CA 1
ATOM 750 C C . LEU A 1 99 ? -0.168 -9.643 5.589 1.00 92.44 99 LEU A C 1
ATOM 752 O O . LEU A 1 99 ? -0.862 -9.165 6.482 1.00 92.44 99 LEU A O 1
ATOM 756 N N . GLY A 1 100 ? -0.233 -10.931 5.240 1.00 89.75 100 GLY A N 1
ATOM 757 C CA . GLY A 1 100 ? -1.156 -11.881 5.869 1.00 89.75 100 GLY A CA 1
ATOM 758 C C . GLY A 1 100 ? -0.939 -11.987 7.382 1.00 89.75 100 GLY A C 1
ATOM 759 O O . GLY A 1 100 ? -1.884 -11.870 8.152 1.00 89.75 100 GLY A O 1
ATOM 760 N N . LEU A 1 101 ? 0.319 -12.063 7.850 1.00 87.06 101 LEU A N 1
ATOM 761 C CA . LEU A 1 101 ? 0.630 -12.035 9.293 1.00 87.06 101 LEU A CA 1
ATOM 762 C C . LEU A 1 101 ? 0.137 -10.767 10.013 1.00 87.06 101 LEU A C 1
ATOM 764 O O . LEU A 1 101 ? -0.054 -10.790 11.229 1.00 87.06 101 LEU A O 1
ATOM 768 N N . ASP A 1 102 ? -0.016 -9.665 9.284 1.00 87.94 102 ASP A N 1
ATOM 769 C CA . ASP A 1 102 ? -0.525 -8.386 9.779 1.00 87.94 102 ASP A CA 1
ATOM 770 C C . ASP A 1 102 ? -2.041 -8.210 9.579 1.00 87.94 102 ASP A C 1
ATOM 772 O O . ASP A 1 102 ? -2.579 -7.137 9.882 1.00 87.94 102 ASP A O 1
ATOM 776 N N . GLY A 1 103 ? -2.729 -9.255 9.109 1.00 90.81 103 GLY A N 1
ATOM 777 C CA . GLY A 1 103 ? -4.166 -9.262 8.847 1.00 90.81 103 GLY A CA 1
ATOM 778 C C . GLY A 1 103 ? -4.551 -8.398 7.649 1.00 90.81 103 GLY A C 1
ATOM 779 O O . GLY A 1 103 ? -5.552 -7.690 7.716 1.00 90.81 103 GLY A O 1
ATOM 780 N N . PHE A 1 104 ? -3.705 -8.359 6.618 1.00 92.56 104 PHE A N 1
ATOM 781 C CA . PHE A 1 104 ? -3.980 -7.721 5.331 1.00 92.56 104 PHE A CA 1
ATOM 782 C C . PHE A 1 104 ? -4.180 -8.796 4.259 1.00 92.56 104 PHE A C 1
ATOM 784 O O . PHE A 1 104 ? -3.291 -9.038 3.442 1.00 92.56 104 PHE A O 1
ATOM 791 N N . ASP A 1 105 ? -5.340 -9.449 4.287 1.00 87.06 105 ASP A N 1
ATOM 792 C CA . ASP A 1 105 ? -5.718 -10.476 3.305 1.00 87.06 105 ASP A CA 1
ATOM 793 C C . ASP A 1 105 ? -6.353 -9.872 2.041 1.00 87.06 105 ASP A C 1
ATOM 795 O O . ASP A 1 105 ? -6.393 -10.503 0.986 1.00 87.06 105 ASP A O 1
ATOM 799 N N . ASN A 1 106 ? -6.806 -8.619 2.125 1.00 92.69 106 ASN A N 1
ATOM 800 C CA . ASN A 1 106 ? -7.316 -7.858 0.996 1.00 92.69 106 ASN A CA 1
ATOM 801 C C . ASN A 1 106 ? -6.168 -7.106 0.295 1.00 92.69 106 ASN A C 1
ATOM 803 O O . ASN A 1 106 ? -5.690 -6.060 0.754 1.00 92.69 106 ASN A O 1
ATOM 807 N N . LEU A 1 107 ? -5.700 -7.679 -0.815 1.00 95.06 107 LEU A N 1
ATOM 808 C CA . LEU A 1 107 ? -4.614 -7.160 -1.638 1.00 95.06 107 LEU A CA 1
ATOM 809 C C . LEU A 1 107 ? -5.184 -6.479 -2.888 1.00 95.06 107 LEU A C 1
ATOM 811 O O . LEU A 1 107 ? -5.709 -7.148 -3.777 1.00 95.06 107 LEU A O 1
ATOM 815 N N . VAL A 1 108 ? -5.046 -5.158 -2.986 1.00 96.06 108 VAL A N 1
ATOM 816 C CA . VAL A 1 108 ? -5.629 -4.367 -4.081 1.00 96.06 108 VAL A CA 1
ATOM 817 C C . VAL A 1 108 ? -4.526 -3.913 -5.017 1.00 96.06 108 VAL A C 1
ATOM 819 O O . VAL A 1 108 ? -3.763 -2.995 -4.711 1.00 96.06 108 VAL A O 1
ATOM 822 N N . ALA A 1 109 ? -4.420 -4.578 -6.162 1.00 95.75 109 ALA A N 1
ATOM 823 C CA . ALA A 1 109 ? -3.427 -4.265 -7.172 1.00 95.75 109 ALA A CA 1
ATOM 824 C C . ALA A 1 109 ? -3.884 -3.147 -8.102 1.00 95.75 109 ALA A C 1
ATOM 826 O O . ALA A 1 109 ? -4.989 -3.169 -8.636 1.00 95.75 109 ALA A O 1
ATOM 827 N N . THR A 1 110 ? -2.986 -2.200 -8.355 1.00 94.56 110 THR A N 1
ATOM 828 C CA . THR A 1 110 ? -3.191 -1.193 -9.395 1.00 94.56 110 THR A CA 1
ATOM 829 C C . THR A 1 110 ? -2.657 -1.701 -10.725 1.00 94.56 110 THR A C 1
ATOM 831 O O . THR A 1 110 ? -1.470 -2.009 -10.857 1.00 94.56 110 THR A O 1
ATOM 834 N N . ALA A 1 111 ? -3.541 -1.811 -11.713 1.00 91.88 111 ALA A N 1
ATOM 835 C CA . ALA A 1 111 ? -3.203 -2.329 -13.031 1.00 91.88 111 ALA A CA 1
ATOM 836 C C . ALA A 1 111 ? -3.967 -1.549 -14.117 1.00 91.88 111 ALA A C 1
ATOM 838 O O . ALA A 1 111 ? -5.177 -1.365 -13.981 1.00 91.88 111 ALA A O 1
ATOM 839 N N . PRO A 1 112 ? -3.300 -1.059 -15.181 1.00 87.19 112 PRO A N 1
ATOM 840 C CA . PRO A 1 112 ? -3.972 -0.319 -16.254 1.00 87.19 112 PRO A CA 1
ATOM 841 C C . PRO A 1 112 ? -5.045 -1.129 -16.994 1.00 87.19 112 PRO A C 1
ATOM 843 O O . PRO A 1 112 ? -5.976 -0.546 -17.535 1.00 87.19 112 PRO A O 1
ATOM 846 N N . ASP A 1 113 ? -4.904 -2.453 -17.017 1.00 86.88 113 ASP A N 1
ATOM 847 C CA . ASP A 1 113 ? -5.783 -3.423 -17.676 1.00 86.88 113 ASP A CA 1
ATOM 848 C C . ASP A 1 113 ? -6.817 -4.049 -16.725 1.00 86.88 113 ASP A C 1
ATOM 850 O O . ASP A 1 113 ? -7.436 -5.052 -17.067 1.00 86.88 113 ASP A O 1
ATOM 854 N N . ALA A 1 114 ? -7.002 -3.494 -15.523 1.00 89.56 114 ALA A N 1
ATOM 855 C CA . ALA A 1 114 ? -8.032 -3.970 -14.610 1.00 89.56 114 ALA A CA 1
ATOM 856 C C . ALA A 1 114 ? -9.441 -3.586 -15.090 1.00 89.56 114 ALA A C 1
ATOM 858 O O . ALA A 1 114 ? -9.701 -2.415 -15.383 1.00 89.56 114 ALA A O 1
ATOM 859 N N . ASP A 1 115 ? -10.350 -4.564 -15.065 1.00 86.38 115 ASP A N 1
ATOM 860 C CA . ASP A 1 115 ? -11.757 -4.399 -15.456 1.00 86.38 115 ASP A CA 1
ATOM 861 C C . ASP A 1 115 ? -12.543 -3.489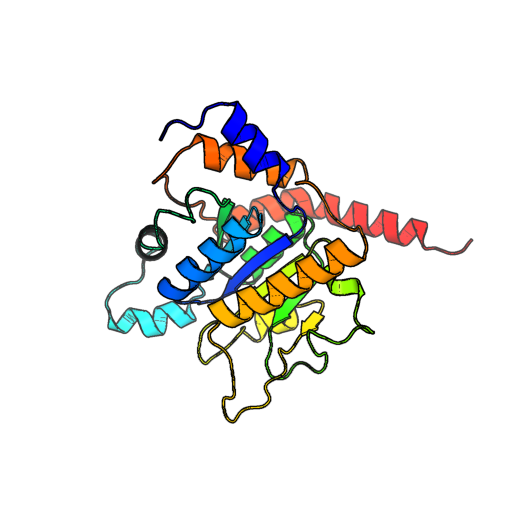 -14.498 1.00 86.38 115 ASP A C 1
ATOM 863 O O . ASP A 1 115 ? -13.525 -2.861 -14.891 1.00 86.38 115 ASP A O 1
ATOM 867 N N . THR A 1 116 ? -12.110 -3.390 -13.238 1.00 91.12 116 TH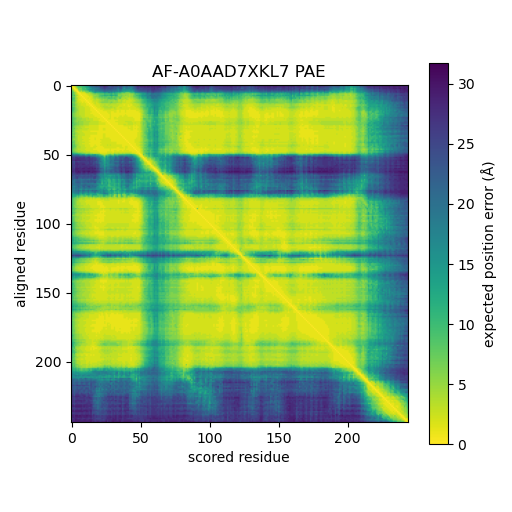R A N 1
ATOM 868 C CA . THR A 1 116 ? -12.753 -2.550 -12.225 1.00 91.12 116 THR A CA 1
ATOM 869 C C . THR A 1 116 ? -12.103 -1.172 -12.184 1.00 91.12 116 THR A C 1
ATOM 871 O O . THR A 1 116 ? -10.913 -1.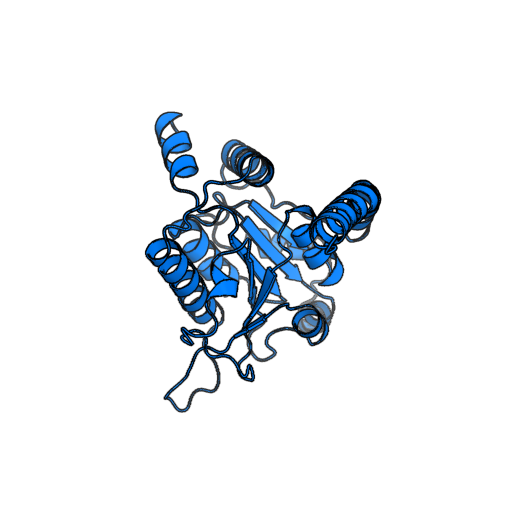025 -11.895 1.00 91.12 116 THR A O 1
ATOM 874 N N . SER A 1 117 ? -12.901 -0.137 -12.434 1.00 93.12 117 SER A N 1
ATOM 875 C CA . SER A 1 117 ? -12.476 1.251 -12.249 1.00 93.12 117 SER A CA 1
ATOM 876 C C . SER A 1 117 ? -12.295 1.564 -10.763 1.00 93.12 117 SER A C 1
ATOM 878 O O . SER A 1 117 ? -13.120 1.189 -9.932 1.00 93.12 117 SER A O 1
ATOM 880 N N . LEU A 1 118 ? -11.267 2.344 -10.424 1.00 93.75 118 LEU A N 1
ATOM 881 C CA . LEU A 1 118 ? -11.057 2.877 -9.074 1.00 93.75 118 LEU A CA 1
ATOM 882 C C . LEU A 1 118 ? -12.280 3.655 -8.552 1.00 93.75 118 LEU A C 1
ATOM 884 O O . LEU A 1 118 ? -12.491 3.724 -7.344 1.00 93.75 118 LEU A O 1
ATOM 888 N N . TYR A 1 119 ? -13.071 4.250 -9.446 1.00 92.88 119 TYR A N 1
ATOM 889 C CA . TYR A 1 119 ? -14.252 5.051 -9.105 1.00 92.88 119 TYR A CA 1
ATOM 890 C C . TYR A 1 119 ? -15.568 4.282 -9.249 1.00 92.88 119 TYR A C 1
ATOM 892 O O . TYR A 1 119 ? -16.629 4.894 -9.212 1.00 92.88 119 TYR A O 1
ATOM 900 N N . ASP A 1 120 ? -15.515 2.964 -9.443 1.00 89.62 120 ASP A N 1
ATOM 901 C CA . ASP A 1 120 ? -16.722 2.144 -9.476 1.00 89.62 120 ASP A CA 1
ATOM 902 C C . ASP A 1 120 ? -17.316 2.025 -8.063 1.00 89.62 120 ASP A C 1
ATOM 904 O O . ASP A 1 120 ? -16.710 1.418 -7.172 1.00 89.62 120 ASP A O 1
ATOM 908 N N . GLU A 1 121 ? -18.471 2.656 -7.847 1.00 78.00 121 GLU A N 1
ATOM 909 C CA . GLU A 1 121 ? -19.221 2.626 -6.583 1.00 78.00 121 GLU A CA 1
ATOM 910 C C . GLU A 1 121 ? -19.892 1.264 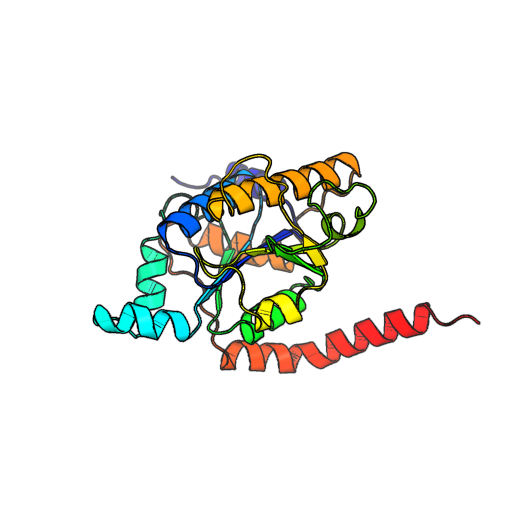-6.347 1.00 78.00 121 GLU A C 1
ATOM 912 O O . GLU A 1 121 ? -20.199 0.912 -5.218 1.00 78.00 121 GLU A O 1
ATOM 917 N N . ALA A 1 122 ? -20.081 0.433 -7.379 1.00 72.44 122 ALA A N 1
ATOM 918 C CA . ALA A 1 122 ? -20.600 -0.921 -7.177 1.00 72.44 122 ALA A CA 1
ATOM 919 C C . ALA A 1 122 ? -19.545 -1.873 -6.573 1.00 72.44 122 ALA A C 1
ATOM 921 O O . ALA A 1 122 ? -19.896 -2.938 -6.067 1.00 72.44 122 ALA A O 1
ATOM 922 N N . ALA A 1 123 ? -18.263 -1.490 -6.603 1.00 63.94 123 ALA A N 1
ATOM 923 C CA . ALA A 1 123 ? -17.129 -2.251 -6.080 1.00 63.94 123 ALA A CA 1
ATOM 924 C C . ALA A 1 123 ? -16.655 -1.702 -4.718 1.00 63.94 123 ALA A C 1
ATOM 926 O O . ALA A 1 123 ? -15.480 -1.389 -4.543 1.00 63.94 123 ALA A O 1
ATOM 927 N N . ASP A 1 124 ? -17.575 -1.484 -3.778 1.00 61.78 124 ASP A N 1
ATOM 928 C CA . ASP A 1 124 ? -17.325 -0.695 -2.560 1.00 61.78 124 ASP A CA 1
ATOM 929 C C . ASP A 1 124 ? -16.581 -1.414 -1.423 1.00 61.78 124 ASP A C 1
ATOM 931 O O . ASP A 1 124 ? -16.043 -0.759 -0.527 1.00 61.78 124 ASP A O 1
ATOM 935 N N . ASP A 1 125 ? -16.496 -2.740 -1.443 1.00 69.31 125 ASP A N 1
ATOM 936 C CA . ASP A 1 125 ? -15.989 -3.532 -0.319 1.00 69.31 125 ASP A CA 1
ATOM 937 C C . ASP A 1 125 ? -14.458 -3.515 -0.174 1.00 69.31 125 ASP A C 1
ATOM 939 O O . ASP A 1 125 ? -13.947 -3.531 0.953 1.00 69.31 125 ASP A O 1
ATOM 943 N N . TRP A 1 126 ? -13.704 -3.374 -1.271 1.00 82.19 126 TRP A N 1
ATOM 944 C CA . TRP A 1 126 ? -12.237 -3.448 -1.214 1.00 82.19 126 TRP A CA 1
ATOM 945 C C . TRP A 1 126 ? -11.605 -2.365 -0.327 1.00 82.19 126 TRP A C 1
ATOM 947 O O . TRP A 1 126 ? -10.503 -2.559 0.190 1.00 82.19 126 TRP A O 1
ATOM 957 N N . ALA A 1 127 ? -12.264 -1.218 -0.140 1.00 83.75 127 ALA A N 1
ATOM 958 C CA . ALA A 1 127 ? -11.726 -0.112 0.649 1.00 83.75 127 ALA A CA 1
ATOM 959 C C . ALA A 1 127 ? -12.094 -0.191 2.140 1.00 83.75 127 ALA A C 1
ATOM 961 O O . ALA A 1 127 ? -11.409 0.429 2.959 1.00 83.75 127 ALA A O 1
ATOM 962 N N . LEU A 1 128 ? -13.152 -0.920 2.509 1.00 86.56 128 LEU A N 1
ATOM 963 C CA . LEU A 1 128 ? -13.705 -0.913 3.870 1.00 86.56 128 LEU A CA 1
ATOM 964 C C . LEU A 1 128 ? -12.931 -1.823 4.827 1.00 86.56 128 LEU A C 1
ATOM 966 O O . LEU A 1 128 ? -12.828 -1.521 6.022 1.00 86.56 128 LEU A O 1
ATOM 970 N N . ASP A 1 129 ? -12.338 -2.892 4.300 1.00 87.12 129 ASP A N 1
ATOM 971 C CA . ASP A 1 129 ? -11.521 -3.839 5.053 1.00 87.12 129 ASP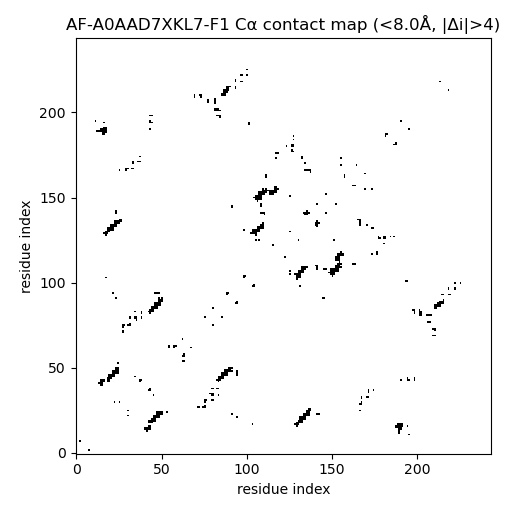 A CA 1
ATOM 972 C C . ASP A 1 129 ? -10.041 -3.483 5.120 1.00 87.12 129 ASP A C 1
ATOM 974 O O . ASP A 1 129 ? -9.573 -2.507 4.530 1.00 87.12 129 ASP A O 1
ATOM 978 N N . ARG A 1 130 ? -9.290 -4.256 5.918 1.00 93.12 130 ARG A N 1
ATOM 979 C CA . ARG A 1 130 ? -7.843 -4.082 6.078 1.00 93.12 130 ARG A CA 1
ATOM 980 C C . ARG A 1 130 ? -7.150 -4.334 4.742 1.00 93.12 130 ARG A C 1
ATOM 982 O O . ARG A 1 130 ? -7.035 -5.478 4.318 1.00 93.12 130 ARG A O 1
ATOM 989 N N . VAL A 1 131 ? -6.661 -3.270 4.113 1.00 95.19 131 VAL A N 1
ATOM 990 C CA . VAL A 1 131 ? -6.230 -3.291 2.713 1.00 95.19 131 VAL A CA 1
ATOM 991 C C . VAL A 1 131 ? -4.738 -3.014 2.558 1.00 95.19 131 VAL A C 1
ATOM 993 O O . VAL A 1 131 ? -4.186 -2.097 3.177 1.00 95.19 131 VAL A O 1
ATOM 996 N N . ALA A 1 132 ? -4.085 -3.801 1.704 1.00 97.56 132 ALA A N 1
ATOM 997 C CA . ALA A 1 132 ? -2.756 -3.505 1.190 1.00 97.56 132 ALA A CA 1
ATOM 998 C C . ALA A 1 132 ? -2.857 -3.057 -0.272 1.00 97.56 132 ALA A C 1
ATOM 1000 O O . ALA A 1 132 ? -3.202 -3.842 -1.154 1.00 97.56 132 ALA A O 1
ATOM 1001 N N . LEU A 1 133 ? -2.540 -1.787 -0.522 1.00 98.31 133 LEU A N 1
ATOM 1002 C CA . LEU A 1 133 ? -2.547 -1.195 -1.858 1.00 98.31 133 LEU A CA 1
ATOM 1003 C C . LEU A 1 133 ? -1.219 -1.497 -2.557 1.00 98.31 133 LEU A C 1
ATOM 1005 O O . LEU A 1 133 ? -0.153 -1.116 -2.065 1.00 98.31 133 LEU A O 1
ATOM 1009 N N . LEU A 1 134 ? -1.272 -2.186 -3.693 1.00 97.94 134 LEU A N 1
ATOM 1010 C CA . LEU A 1 134 ? -0.093 -2.675 -4.399 1.00 97.94 134 LEU A CA 1
ATOM 1011 C C . LEU A 1 134 ? 0.205 -1.809 -5.625 1.00 97.94 134 LEU A C 1
ATOM 1013 O O . LEU A 1 134 ? -0.666 -1.557 -6.465 1.00 97.94 134 LEU A O 1
ATOM 1017 N N . PHE A 1 135 ? 1.465 -1.402 -5.752 1.00 97.31 135 PHE A N 1
ATOM 1018 C CA . PHE A 1 135 ? 1.959 -0.585 -6.855 1.00 97.31 135 PHE A CA 1
ATOM 1019 C C . PHE A 1 135 ? 3.265 -1.149 -7.396 1.00 97.31 135 PHE A C 1
ATOM 1021 O O . PHE A 1 135 ? 4.147 -1.550 -6.636 1.00 97.31 135 PHE A O 1
ATOM 1028 N N . GLY A 1 136 ? 3.401 -1.148 -8.716 1.00 91.94 136 GLY A N 1
ATOM 1029 C CA . GLY A 1 136 ? 4.577 -1.675 -9.393 1.00 91.94 136 GLY A CA 1
ATOM 1030 C C . GLY A 1 136 ? 5.470 -0.605 -10.010 1.00 91.94 136 GLY A C 1
ATOM 1031 O O . GLY A 1 136 ? 5.170 0.590 -9.991 1.00 91.94 136 GLY A O 1
ATOM 1032 N N . SER A 1 137 ? 6.590 -1.062 -10.560 1.00 84.88 137 SER A N 1
ATOM 1033 C CA . SER A 1 137 ? 7.630 -0.213 -11.140 1.00 84.88 137 SER A CA 1
ATOM 1034 C C . SER A 1 137 ? 7.173 0.543 -12.385 1.00 84.88 137 SER A C 1
ATOM 1036 O O . SER A 1 137 ? 6.274 0.127 -13.119 1.00 84.88 137 SER A O 1
ATOM 1038 N N . GLU A 1 138 ? 7.848 1.651 -12.668 1.00 78.50 138 GLU A N 1
ATOM 1039 C CA . GLU A 1 138 ? 7.606 2.422 -13.878 1.00 78.50 138 GLU A CA 1
ATOM 1040 C C . GLU A 1 138 ? 7.927 1.593 -15.133 1.00 78.50 138 GLU A C 1
ATOM 1042 O O . GLU A 1 138 ? 9.003 1.007 -15.263 1.00 78.50 138 GLU A O 1
ATOM 1047 N N . GLY A 1 139 ? 6.977 1.546 -16.066 1.00 75.62 139 GLY A N 1
ATOM 1048 C CA . GLY A 1 139 ? 7.100 0.843 -17.345 1.00 75.62 139 GLY A CA 1
ATOM 1049 C C . GLY A 1 139 ? 6.662 -0.623 -17.321 1.00 75.62 139 GLY A C 1
ATOM 1050 O O . GLY A 1 139 ? 6.073 -1.066 -18.298 1.00 75.62 139 GLY A O 1
ATOM 1051 N N . HIS A 1 140 ? 6.887 -1.354 -16.224 1.00 82.19 140 HIS A N 1
ATOM 1052 C CA . HIS A 1 140 ? 6.523 -2.781 -16.137 1.00 82.19 140 HIS A CA 1
ATOM 1053 C C . HIS A 1 140 ? 5.310 -3.054 -15.243 1.00 82.19 140 HIS A C 1
ATOM 1055 O O . HIS A 1 140 ? 4.736 -4.135 -15.323 1.00 82.19 140 HIS A O 1
ATOM 1061 N N . GLY A 1 141 ? 4.914 -2.095 -14.400 1.00 89.62 141 GLY A N 1
ATOM 1062 C CA . GLY A 1 141 ? 3.844 -2.302 -13.432 1.00 89.62 141 GLY A CA 1
ATOM 1063 C C . GLY A 1 141 ? 4.205 -3.378 -12.407 1.00 89.62 141 GLY A C 1
ATOM 1064 O O . GLY A 1 141 ? 5.379 -3.558 -12.062 1.00 89.62 141 GLY A O 1
ATOM 1065 N N . LEU A 1 142 ? 3.174 -4.029 -11.865 1.00 92.38 142 LEU A N 1
ATOM 1066 C CA . LEU A 1 142 ? 3.307 -5.165 -10.952 1.00 92.38 142 LEU A CA 1
ATOM 1067 C C . LEU A 1 142 ? 3.666 -6.433 -11.734 1.00 92.38 142 LEU A C 1
ATOM 1069 O O . LEU A 1 142 ? 3.202 -6.644 -12.856 1.00 92.38 142 LEU A O 1
ATOM 1073 N N . SER A 1 143 ? 4.459 -7.310 -11.127 1.00 91.38 143 SER A N 1
ATOM 1074 C CA . SER A 1 143 ? 4.767 -8.617 -11.697 1.00 91.38 143 SER A CA 1
ATOM 1075 C C . SER A 1 143 ? 3.517 -9.498 -11.783 1.00 91.38 143 SER A C 1
ATOM 1077 O O . SER A 1 143 ? 2.563 -9.358 -11.015 1.00 91.38 143 SER A O 1
ATOM 1079 N N . ARG A 1 144 ? 3.534 -10.482 -12.694 1.00 91.12 144 ARG A N 1
ATOM 1080 C CA . ARG A 1 144 ? 2.458 -11.486 -12.789 1.00 91.12 144 ARG A CA 1
ATOM 1081 C C . ARG A 1 144 ? 2.269 -12.263 -11.485 1.00 91.12 144 ARG A C 1
ATOM 1083 O O . ARG A 1 144 ? 1.146 -12.641 -11.177 1.00 91.12 144 ARG A O 1
ATOM 1090 N N . GLU A 1 145 ? 3.353 -12.487 -10.738 1.00 89.69 145 GLU A N 1
ATOM 1091 C CA . GLU A 1 145 ? 3.305 -13.116 -9.414 1.00 89.69 145 GLU A CA 1
ATOM 1092 C C . GLU A 1 145 ? 2.465 -12.269 -8.454 1.00 89.69 145 GLU A C 1
ATOM 1094 O O . GLU A 1 145 ? 1.533 -12.785 -7.844 1.00 89.69 145 GLU A O 1
ATOM 1099 N N . PHE A 1 146 ? 2.732 -10.962 -8.371 1.00 91.12 146 PHE A N 1
ATOM 1100 C CA . PHE A 1 146 ? 1.993 -10.081 -7.469 1.00 91.12 146 PHE A CA 1
ATOM 1101 C C . PHE A 1 146 ? 0.535 -9.894 -7.913 1.00 91.12 146 PHE A C 1
ATOM 1103 O O . PHE A 1 146 ? -0.376 -9.994 -7.095 1.00 91.12 146 PHE A O 1
ATOM 1110 N N . LEU A 1 147 ? 0.296 -9.708 -9.217 1.00 92.44 147 LEU A N 1
ATOM 1111 C CA . LEU A 1 147 ? -1.053 -9.606 -9.786 1.00 92.44 147 LEU A CA 1
ATOM 1112 C C . LEU A 1 147 ? -1.879 -10.880 -9.567 1.00 92.44 147 LEU A C 1
ATOM 1114 O O . LEU A 1 147 ? -3.091 -10.795 -9.374 1.00 92.44 147 LEU A O 1
ATOM 1118 N N . GLY A 1 148 ? -1.251 -12.057 -9.619 1.00 91.31 148 GLY A N 1
ATOM 1119 C CA . GLY A 1 148 ? -1.905 -13.350 -9.398 1.00 91.31 148 GLY A CA 1
ATOM 1120 C C . GLY A 1 148 ? -2.305 -13.612 -7.944 1.00 91.31 148 GLY A C 1
ATOM 1121 O O . GLY A 1 148 ? -3.146 -14.471 -7.704 1.00 91.31 148 GLY A O 1
ATOM 1122 N N . LEU A 1 149 ? -1.723 -12.877 -6.994 1.00 92.62 149 LEU A N 1
ATOM 1123 C CA . LEU A 1 149 ? -2.047 -12.952 -5.566 1.00 92.62 149 LEU A CA 1
ATOM 1124 C C . LEU A 1 149 ? -3.021 -11.853 -5.120 1.00 92.62 149 LEU A C 1
ATOM 1126 O O . LEU A 1 149 ? -3.488 -11.891 -3.987 1.00 92.62 149 LEU A O 1
ATOM 1130 N N . ALA A 1 150 ? -3.303 -10.868 -5.976 1.00 92.19 150 ALA A N 1
ATOM 1131 C CA . ALA A 1 150 ? -4.188 -9.761 -5.649 1.00 92.19 150 ALA A CA 1
ATOM 1132 C C . ALA A 1 150 ? -5.650 -10.224 -5.535 1.00 92.19 150 ALA A C 1
ATOM 1134 O O . ALA A 1 150 ? -6.161 -10.894 -6.432 1.00 92.19 150 ALA A O 1
ATOM 1135 N N . THR A 1 151 ? -6.317 -9.821 -4.456 1.00 91.62 151 THR A N 1
ATOM 1136 C CA . THR A 1 151 ? -7.743 -10.063 -4.198 1.00 91.62 151 THR A CA 1
ATOM 1137 C C . THR A 1 151 ? -8.610 -9.221 -5.129 1.00 91.62 151 THR A C 1
ATOM 1139 O O . THR A 1 151 ? -9.601 -9.707 -5.664 1.00 91.62 151 THR A O 1
ATOM 1142 N N . HIS A 1 152 ? -8.189 -7.978 -5.385 1.00 91.44 152 HIS A N 1
ATOM 1143 C CA . HIS A 1 152 ? -8.829 -7.079 -6.340 1.00 91.44 152 HIS A CA 1
ATOM 1144 C C . HIS A 1 152 ? -7.790 -6.443 -7.257 1.00 91.44 152 HIS A C 1
ATOM 1146 O O . HIS A 1 152 ? -6.626 -6.255 -6.889 1.00 91.44 152 HIS A O 1
ATOM 1152 N N . ARG A 1 153 ? -8.231 -6.059 -8.453 1.00 93.56 153 ARG A N 1
ATOM 1153 C CA . ARG A 1 153 ? -7.450 -5.245 -9.382 1.00 93.56 153 ARG A CA 1
ATOM 1154 C C . ARG A 1 153 ? -8.263 -4.019 -9.742 1.00 93.56 153 ARG A C 1
ATOM 1156 O O . ARG A 1 153 ? -9.422 -4.158 -10.109 1.00 93.56 153 ARG A O 1
ATOM 1163 N N . VAL A 1 154 ? -7.650 -2.847 -9.645 1.00 93.88 154 VAL A N 1
ATOM 1164 C CA . VAL A 1 154 ? -8.294 -1.572 -9.961 1.00 93.88 154 VAL A CA 1
ATOM 1165 C C . VAL A 1 154 ? -7.467 -0.777 -10.961 1.00 93.88 154 VAL A C 1
ATOM 1167 O O . VAL A 1 154 ? -6.232 -0.762 -10.896 1.00 93.88 154 VAL A O 1
ATOM 1170 N N . SER A 1 155 ? -8.147 -0.092 -11.875 1.00 94.12 155 SER A N 1
ATOM 1171 C CA . SER A 1 155 ? -7.542 0.821 -12.843 1.00 94.12 155 SER A CA 1
ATOM 1172 C C . SER A 1 155 ? -7.917 2.264 -12.507 1.00 94.12 155 SER A C 1
ATOM 1174 O O . SER A 1 155 ? -9.044 2.560 -12.117 1.00 94.12 155 SER A O 1
ATOM 1176 N N . VAL A 1 156 ? -6.965 3.192 -12.636 1.00 94.81 156 VAL A N 1
ATOM 1177 C CA . VAL A 1 156 ? -7.266 4.632 -12.583 1.00 94.81 156 VAL A CA 1
ATOM 1178 C C . VAL A 1 156 ? -7.702 5.054 -13.987 1.00 94.81 156 VAL A C 1
ATOM 1180 O O . VAL A 1 156 ? -6.873 4.960 -14.895 1.00 94.81 156 VAL A O 1
ATOM 1183 N N . PRO A 1 157 ? -8.945 5.524 -14.202 1.00 93.19 157 PRO A N 1
ATOM 1184 C CA . PRO A 1 157 ? -9.397 5.933 -15.529 1.00 93.19 157 PRO A CA 1
ATOM 1185 C C . PRO A 1 157 ? -8.576 7.105 -16.074 1.00 93.19 157 PRO A C 1
ATOM 1187 O O . PRO A 1 157 ? -8.378 8.110 -15.388 1.00 93.19 157 PRO A O 1
ATOM 1190 N N . LEU A 1 158 ? -8.115 6.990 -17.323 1.00 93.56 158 LEU A N 1
ATOM 1191 C CA . LEU A 1 158 ? -7.338 8.020 -18.015 1.00 93.56 158 LEU A CA 1
ATOM 1192 C C . LEU A 1 158 ? -8.086 8.474 -19.271 1.00 93.56 158 LEU A C 1
ATOM 1194 O O . LEU A 1 158 ? -8.393 7.663 -20.138 1.00 93.56 158 LEU A O 1
ATOM 1198 N N . SER A 1 159 ? -8.329 9.780 -19.395 1.00 92.75 159 SER A N 1
ATOM 1199 C CA . SER A 1 159 ? -9.017 10.373 -20.559 1.00 92.75 159 SER A CA 1
ATOM 1200 C C . SER A 1 159 ? -8.065 11.014 -21.579 1.00 92.75 159 SER A C 1
ATOM 1202 O O . SER A 1 159 ? -8.510 11.682 -22.508 1.00 92.75 159 SER A O 1
ATOM 1204 N N . GLY A 1 160 ? -6.750 10.885 -21.376 1.00 92.50 160 GLY A N 1
ATOM 1205 C CA . GLY A 1 160 ? -5.716 11.467 -22.237 1.00 92.50 160 GLY A CA 1
ATOM 1206 C C . GLY A 1 160 ? -5.014 10.431 -23.117 1.00 92.50 160 GLY A C 1
ATOM 1207 O O . GLY A 1 160 ? -5.323 9.248 -23.081 1.00 92.50 160 GLY A O 1
ATOM 1208 N N . MET A 1 161 ? -4.009 10.874 -23.878 1.00 91.56 161 MET A N 1
ATOM 1209 C CA . MET A 1 161 ? -3.191 9.983 -24.723 1.00 91.56 161 MET A CA 1
ATOM 1210 C C . MET A 1 161 ? -2.164 9.156 -23.930 1.00 91.56 161 MET A C 1
ATOM 1212 O O . MET A 1 161 ? -1.564 8.225 -24.463 1.00 91.56 161 MET A O 1
ATOM 1216 N N . THR A 1 162 ? -1.916 9.518 -22.671 1.00 87.94 162 THR A N 1
ATOM 1217 C CA . THR A 1 162 ? -0.955 8.830 -21.807 1.00 87.94 162 THR A CA 1
ATOM 1218 C C . THR A 1 162 ? -1.511 7.486 -21.341 1.00 87.94 162 THR A C 1
ATOM 1220 O O . THR A 1 162 ? -2.635 7.412 -20.861 1.00 87.94 162 THR A O 1
ATOM 1223 N N . GLN A 1 163 ? -0.685 6.441 -21.410 1.00 85.19 163 GLN A N 1
ATOM 1224 C CA . GLN A 1 163 ? -1.084 5.066 -21.082 1.00 85.19 163 GLN A CA 1
ATOM 1225 C C . GLN A 1 163 ? -0.986 4.719 -19.585 1.00 85.19 163 GLN A C 1
ATOM 1227 O O . GLN A 1 163 ? -1.532 3.713 -19.147 1.00 85.19 163 GLN A O 1
ATOM 1232 N N . SER A 1 164 ? -0.278 5.526 -18.789 1.00 86.88 164 SER A N 1
ATOM 1233 C CA . SER A 1 164 ? -0.111 5.301 -17.349 1.00 86.88 164 SER A CA 1
ATOM 1234 C C . SER A 1 164 ? 0.291 6.572 -16.603 1.00 86.88 164 SER A C 1
ATOM 1236 O O . SER A 1 164 ? 1.020 7.408 -17.139 1.00 86.88 164 SER A O 1
ATOM 1238 N N . LEU A 1 165 ? -0.077 6.679 -15.328 1.00 91.31 165 LEU A N 1
ATOM 1239 C CA . LEU A 1 165 ? 0.428 7.728 -14.439 1.00 91.31 165 LEU A CA 1
ATOM 1240 C C . LEU A 1 165 ? 1.800 7.368 -13.856 1.00 91.31 165 LEU A C 1
ATOM 1242 O O . LEU A 1 165 ? 2.177 6.202 -13.758 1.00 91.31 165 LEU A O 1
ATOM 1246 N N . ASN A 1 166 ? 2.533 8.383 -13.392 1.00 94.25 166 ASN A N 1
ATOM 1247 C CA . ASN A 1 166 ? 3.657 8.164 -12.483 1.00 94.25 166 ASN A CA 1
ATOM 1248 C C . ASN A 1 166 ? 3.167 7.393 -11.239 1.00 94.25 166 ASN A C 1
ATOM 1250 O O . ASN A 1 166 ? 2.117 7.719 -10.687 1.00 94.25 166 ASN A O 1
ATOM 1254 N N . VAL A 1 167 ? 3.936 6.402 -10.776 1.00 94.75 167 VAL A N 1
ATOM 1255 C CA . VAL A 1 167 ? 3.528 5.525 -9.663 1.00 94.75 167 VAL A CA 1
ATOM 1256 C C . VAL A 1 167 ? 3.230 6.279 -8.362 1.00 94.75 167 VAL A C 1
ATOM 1258 O O . VAL A 1 167 ? 2.295 5.915 -7.659 1.00 94.75 167 VAL A O 1
ATOM 1261 N N . ALA A 1 168 ? 3.946 7.366 -8.054 1.00 94.44 168 ALA A N 1
ATOM 1262 C CA . ALA A 1 168 ? 3.655 8.177 -6.874 1.00 94.44 168 ALA A CA 1
ATOM 1263 C C . ALA A 1 168 ? 2.341 8.959 -7.016 1.00 94.44 168 ALA A C 1
ATOM 1265 O O . ALA A 1 168 ? 1.584 9.056 -6.052 1.00 94.44 168 ALA A O 1
ATOM 1266 N N . ALA A 1 169 ? 2.039 9.465 -8.216 1.00 96.44 169 ALA A N 1
ATOM 1267 C CA . ALA A 1 169 ? 0.751 10.099 -8.500 1.00 96.44 169 ALA A CA 1
ATOM 1268 C C . ALA A 1 169 ? -0.402 9.083 -8.437 1.00 96.44 169 ALA A C 1
ATOM 1270 O O . ALA A 1 169 ? -1.426 9.358 -7.817 1.00 96.44 169 ALA A O 1
ATOM 1271 N N . CYS A 1 170 ? -0.211 7.890 -9.008 1.00 96.75 170 CYS A N 1
ATOM 1272 C CA . CYS A 1 170 ? -1.169 6.787 -8.912 1.00 96.75 170 CYS A CA 1
ATOM 1273 C C . CYS A 1 170 ? -1.436 6.410 -7.446 1.00 96.75 170 CYS A C 1
ATOM 1275 O O . CYS A 1 170 ? -2.588 6.359 -7.020 1.00 96.75 170 CYS A O 1
ATOM 1277 N N . ALA A 1 171 ? -0.380 6.245 -6.643 1.00 97.69 171 ALA A N 1
ATOM 1278 C CA . ALA A 1 171 ? -0.502 5.936 -5.222 1.00 97.69 171 ALA A CA 1
ATOM 1279 C C . ALA A 1 171 ? -1.249 7.011 -4.434 1.00 97.69 171 ALA A C 1
ATOM 1281 O O . ALA A 1 171 ? -2.072 6.672 -3.588 1.00 97.69 171 ALA A O 1
ATOM 1282 N N . ALA A 1 172 ? -1.011 8.290 -4.731 1.00 98.19 172 ALA A N 1
ATOM 1283 C CA . ALA A 1 172 ? -1.745 9.387 -4.111 1.00 98.19 172 ALA A CA 1
ATOM 1284 C C . ALA A 1 172 ? -3.248 9.336 -4.433 1.00 98.19 172 ALA A C 1
ATOM 1286 O O . ALA A 1 172 ? -4.066 9.492 -3.528 1.00 98.19 172 ALA A O 1
ATOM 1287 N N . ILE A 1 173 ? -3.609 9.082 -5.695 1.00 97.88 173 ILE A N 1
ATOM 1288 C CA . ILE A 1 173 ? -5.007 8.994 -6.144 1.00 97.88 173 ILE A CA 1
ATOM 1289 C C . ILE A 1 173 ? -5.717 7.807 -5.485 1.00 97.88 173 ILE A C 1
ATOM 1291 O O . ILE A 1 173 ? -6.784 7.974 -4.902 1.00 97.88 173 ILE A O 1
ATOM 1295 N N . VAL A 1 174 ? -5.108 6.621 -5.533 1.00 97.44 174 VAL A N 1
ATOM 1296 C CA . VAL A 1 174 ? -5.709 5.382 -5.014 1.00 97.44 174 VAL A CA 1
ATOM 1297 C C . VAL A 1 174 ? -5.834 5.422 -3.491 1.00 97.44 174 VAL A C 1
ATOM 1299 O O . VAL A 1 174 ? -6.878 5.064 -2.951 1.00 97.44 174 VAL A O 1
ATOM 1302 N N . LEU A 1 175 ? -4.806 5.907 -2.784 1.00 97.88 175 LEU A N 1
ATOM 1303 C CA . LEU A 1 175 ? -4.871 6.084 -1.332 1.00 97.88 175 LEU A CA 1
ATOM 1304 C C . LEU A 1 175 ? -5.918 7.134 -0.939 1.00 97.88 175 LEU A C 1
ATOM 1306 O O . LEU A 1 175 ? -6.668 6.918 0.010 1.00 97.88 175 LEU A O 1
ATOM 1310 N N . GLY A 1 176 ? -5.980 8.252 -1.666 1.00 97.38 176 GLY A N 1
ATOM 1311 C CA . GLY A 1 176 ? -6.980 9.293 -1.440 1.00 97.38 176 GLY A CA 1
ATOM 1312 C C . GLY A 1 176 ? -8.404 8.767 -1.600 1.00 97.38 176 GLY A C 1
ATOM 1313 O O . GLY A 1 176 ? -9.246 9.027 -0.745 1.00 97.38 176 GLY A O 1
ATOM 1314 N N . GLU A 1 177 ? -8.656 7.971 -2.638 1.00 96.06 177 GLU A N 1
ATOM 1315 C CA . GLU A 1 177 ? -9.963 7.353 -2.862 1.00 96.06 177 GLU A CA 1
ATOM 1316 C C . GLU A 1 177 ? -10.313 6.319 -1.785 1.00 96.06 177 GLU A C 1
ATOM 1318 O O . GLU A 1 177 ? -11.421 6.341 -1.253 1.00 96.06 177 GLU A O 1
ATOM 1323 N N . CYS A 1 178 ? -9.363 5.464 -1.394 1.00 95.25 178 CYS A N 1
ATOM 1324 C CA . CYS A 1 178 ? -9.562 4.512 -0.299 1.00 95.25 178 CYS A CA 1
ATOM 1325 C C . CYS A 1 178 ? -9.973 5.225 1.001 1.00 95.25 178 CYS A C 1
ATOM 1327 O O . CYS A 1 178 ? -10.928 4.818 1.664 1.00 95.25 178 CYS A O 1
ATOM 1329 N N . LEU A 1 179 ? -9.293 6.325 1.342 1.00 94.94 179 LEU A N 1
ATOM 1330 C CA . LEU A 1 179 ? -9.633 7.133 2.513 1.00 94.94 179 LEU A CA 1
ATOM 1331 C C . LEU A 1 179 ? -10.992 7.818 2.362 1.00 94.94 179 LEU A C 1
ATOM 1333 O O . LEU A 1 179 ? -11.785 7.778 3.296 1.00 94.94 179 LEU A O 1
ATOM 1337 N N . ARG A 1 180 ? -11.299 8.383 1.188 1.00 94.56 180 ARG A N 1
ATOM 1338 C CA . ARG A 1 180 ? -12.601 9.008 0.914 1.00 94.56 180 ARG A CA 1
ATOM 1339 C C . ARG A 1 180 ? -13.752 8.021 1.121 1.00 94.56 180 ARG A C 1
ATOM 1341 O O . ARG A 1 180 ? -14.733 8.381 1.766 1.00 94.56 180 ARG A O 1
ATOM 1348 N N . ARG A 1 181 ? -13.632 6.791 0.606 1.00 92.19 181 ARG A N 1
ATOM 1349 C CA . ARG A 1 181 ? -14.648 5.736 0.772 1.00 92.19 181 ARG A CA 1
ATOM 1350 C C . ARG A 1 181 ? -14.820 5.340 2.236 1.00 92.19 181 ARG A C 1
ATOM 1352 O O . ARG A 1 181 ? -15.945 5.258 2.719 1.00 92.19 181 ARG A O 1
ATOM 1359 N N . ARG A 1 182 ? -13.717 5.172 2.972 1.00 92.00 182 ARG A N 1
ATOM 1360 C CA . ARG A 1 182 ? -13.770 4.877 4.414 1.00 92.00 182 ARG A CA 1
ATOM 1361 C C . ARG A 1 182 ? -14.426 5.985 5.220 1.00 92.00 182 ARG A C 1
ATOM 1363 O O . ARG A 1 182 ? -15.269 5.689 6.061 1.00 92.00 182 ARG A O 1
ATOM 1370 N N . ASP A 1 183 ? -14.053 7.233 4.959 1.00 92.25 183 ASP A N 1
ATOM 1371 C CA . ASP A 1 183 ? -14.600 8.391 5.661 1.00 92.25 183 ASP A CA 1
ATOM 1372 C C . ASP A 1 183 ? -16.105 8.531 5.357 1.00 92.25 183 ASP A C 1
ATOM 1374 O O . ASP A 1 183 ? -16.900 8.734 6.273 1.00 92.25 183 ASP A O 1
ATOM 1378 N N . ALA A 1 184 ? -16.522 8.321 4.101 1.00 91.81 184 ALA A N 1
ATOM 1379 C CA . ALA A 1 184 ? -17.933 8.334 3.701 1.00 91.81 184 ALA A CA 1
ATOM 1380 C C . ALA A 1 184 ? -18.762 7.214 4.358 1.00 91.81 184 ALA A C 1
ATOM 1382 O O . ALA A 1 184 ? -19.916 7.439 4.719 1.00 91.81 184 ALA A O 1
ATOM 1383 N N . ALA A 1 185 ? -18.174 6.032 4.551 1.00 91.25 185 ALA A N 1
ATOM 1384 C CA . ALA A 1 185 ? -18.818 4.898 5.213 1.00 91.25 185 ALA A CA 1
ATOM 1385 C C . ALA A 1 185 ? -18.736 4.945 6.754 1.00 91.25 185 ALA A C 1
ATOM 1387 O O . ALA A 1 185 ? -19.249 4.049 7.422 1.00 91.25 185 ALA A O 1
ATOM 1388 N N . GLY A 1 186 ? -18.051 5.935 7.341 1.00 90.88 186 GLY A N 1
ATOM 1389 C CA . GLY A 1 186 ? -17.762 5.958 8.780 1.00 90.88 186 GLY A CA 1
ATOM 1390 C C . GLY A 1 186 ? -16.867 4.800 9.248 1.00 90.88 186 GLY A C 1
ATOM 1391 O O . GLY A 1 186 ? -16.840 4.475 10.432 1.00 90.88 186 GLY A O 1
ATOM 1392 N N . ALA A 1 187 ? -16.125 4.175 8.330 1.00 88.25 187 ALA A N 1
ATOM 1393 C CA . ALA A 1 187 ? -15.278 3.005 8.561 1.00 88.25 187 ALA A CA 1
ATOM 1394 C C . ALA A 1 187 ? -13.835 3.386 8.947 1.00 88.25 187 ALA A C 1
ATOM 1396 O O . ALA A 1 187 ? -12.874 2.680 8.619 1.00 88.25 187 ALA A O 1
ATOM 1397 N N . GLU A 1 188 ? -13.651 4.521 9.628 1.00 86.44 188 GLU A N 1
ATOM 1398 C CA . GLU A 1 188 ? -12.344 4.918 10.146 1.00 86.44 188 GLU A CA 1
ATOM 1399 C C . GLU A 1 188 ? -11.865 3.916 11.202 1.00 86.44 188 GLU A C 1
ATOM 1401 O O . GLU A 1 188 ? -12.594 3.556 12.128 1.00 86.44 188 GLU A O 1
ATOM 1406 N N . ARG A 1 189 ? -10.610 3.469 11.089 1.00 90.00 189 ARG A N 1
ATOM 1407 C CA . ARG A 1 189 ? -10.026 2.500 12.023 1.00 90.00 189 ARG A CA 1
ATOM 1408 C C . ARG A 1 189 ? -8.789 3.100 12.694 1.00 90.00 189 ARG A C 1
ATOM 1410 O O . ARG A 1 189 ? -7.902 3.582 11.984 1.00 90.00 189 ARG A O 1
ATOM 1417 N N . PRO A 1 190 ? -8.666 3.051 14.032 1.00 92.44 190 PRO A N 1
ATOM 1418 C CA . PRO A 1 190 ? -7.394 3.325 14.689 1.00 92.44 190 PRO A CA 1
ATOM 1419 C C . PRO A 1 190 ? -6.387 2.209 14.375 1.00 92.44 190 PRO A C 1
ATOM 1421 O O . PRO A 1 190 ? -6.749 1.122 13.918 1.00 92.44 190 PRO A O 1
ATOM 1424 N N . LEU A 1 191 ? -5.104 2.453 14.650 1.00 92.75 191 LEU A N 1
ATOM 1425 C CA . LEU A 1 191 ? -4.080 1.414 14.527 1.00 92.75 191 LEU A CA 1
ATOM 1426 C C . LEU A 1 191 ? -4.390 0.226 15.441 1.00 92.75 191 LEU A C 1
ATOM 1428 O O . LEU A 1 191 ? -4.546 0.398 16.654 1.00 92.75 191 LEU A O 1
ATOM 1432 N N . ALA A 1 192 ? -4.392 -0.985 14.876 1.00 90.94 192 ALA A N 1
ATOM 1433 C CA . ALA A 1 192 ? -4.439 -2.196 15.682 1.00 90.94 192 ALA A CA 1
ATOM 1434 C C . ALA A 1 192 ? -3.183 -2.283 16.575 1.00 90.94 192 ALA A C 1
ATOM 1436 O O . ALA A 1 192 ? -2.129 -1.748 16.203 1.00 90.94 192 ALA A O 1
ATOM 1437 N N . PRO A 1 193 ? -3.232 -2.980 17.728 1.00 89.75 193 PRO A N 1
ATOM 1438 C CA . PRO A 1 193 ? -2.097 -3.049 18.650 1.00 89.75 193 PRO A CA 1
ATOM 1439 C C . PRO A 1 193 ? -0.752 -3.432 17.997 1.00 89.75 193 PRO A C 1
ATOM 1441 O O . PRO A 1 193 ? 0.247 -2.777 18.306 1.00 89.75 193 PRO A O 1
ATOM 1444 N N . PRO A 1 194 ? -0.682 -4.396 17.049 1.00 86.69 194 PRO A N 1
ATOM 1445 C CA . PRO A 1 194 ? 0.572 -4.723 16.366 1.00 86.69 194 PRO A CA 1
ATOM 1446 C C . PRO A 1 194 ? 1.113 -3.587 15.487 1.00 86.69 194 PRO A C 1
ATOM 1448 O O . PRO A 1 194 ? 2.316 -3.325 15.508 1.00 86.69 194 PRO A O 1
ATOM 1451 N N . GLU A 1 195 ? 0.246 -2.901 14.735 1.00 89.88 195 GLU A N 1
ATOM 1452 C CA . GLU A 1 195 ? 0.619 -1.758 13.887 1.00 89.88 195 GLU A CA 1
ATOM 1453 C C . GLU A 1 195 ? 1.122 -0.597 14.748 1.00 89.88 195 GLU A C 1
ATOM 1455 O O . GLU A 1 195 ? 2.190 -0.035 14.497 1.00 89.88 195 GLU A O 1
ATOM 1460 N N . ARG A 1 196 ? 0.379 -0.289 15.818 1.00 90.44 196 ARG A N 1
ATOM 1461 C CA . ARG A 1 196 ? 0.719 0.773 16.763 1.00 90.44 196 ARG A CA 1
ATOM 1462 C C . ARG A 1 196 ? 2.067 0.525 17.423 1.00 90.44 196 ARG A C 1
ATOM 1464 O O . ARG A 1 196 ? 2.899 1.424 17.436 1.00 90.44 196 ARG A O 1
ATOM 1471 N N . HIS A 1 197 ? 2.303 -0.688 17.920 1.00 87.88 197 HIS A N 1
ATOM 1472 C CA . HIS A 1 197 ? 3.555 -1.027 18.589 1.00 87.88 197 HIS A CA 1
ATOM 1473 C C . HIS A 1 197 ? 4.765 -0.900 17.653 1.00 87.88 197 HIS A C 1
ATOM 1475 O O . HIS A 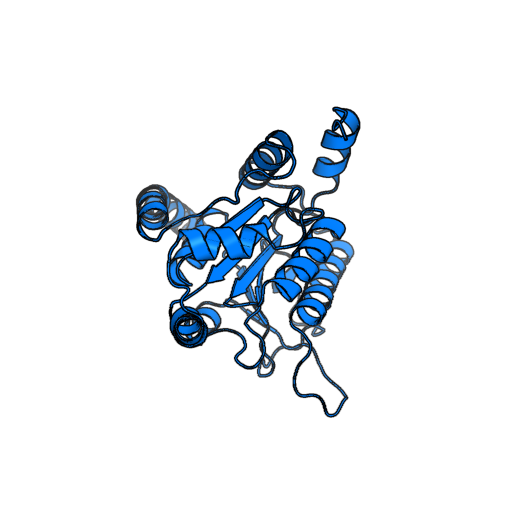1 197 ? 5.816 -0.392 18.052 1.00 87.88 197 HIS A O 1
ATOM 1481 N N . ARG A 1 198 ? 4.635 -1.330 16.388 1.00 86.56 198 ARG A N 1
ATOM 1482 C CA . ARG A 1 198 ? 5.722 -1.178 15.412 1.00 86.56 198 ARG A CA 1
ATOM 1483 C C . ARG A 1 198 ? 6.009 0.284 15.104 1.00 86.56 198 ARG A C 1
ATOM 1485 O O . ARG A 1 198 ? 7.180 0.666 15.131 1.00 86.56 198 ARG A O 1
ATOM 1492 N N . LEU A 1 199 ? 4.967 1.084 14.877 1.00 87.44 199 LEU A N 1
ATOM 1493 C CA . LEU A 1 199 ? 5.118 2.511 14.626 1.00 87.44 199 LEU A CA 1
ATOM 1494 C C . LEU A 1 199 ? 5.733 3.223 15.835 1.00 87.44 199 LEU A C 1
ATOM 1496 O O . LEU A 1 199 ? 6.713 3.937 15.670 1.00 87.44 199 LEU A O 1
ATOM 1500 N N . GLU A 1 200 ? 5.238 2.983 17.051 1.00 87.75 200 GLU A N 1
ATOM 1501 C CA . GLU A 1 200 ? 5.809 3.536 18.287 1.00 87.75 200 GLU A CA 1
ATOM 1502 C C . GLU A 1 200 ? 7.301 3.211 18.412 1.00 87.75 200 GLU A C 1
ATOM 1504 O O . GLU A 1 200 ? 8.115 4.107 18.633 1.00 87.75 200 GLU A O 1
ATOM 1509 N N . ALA A 1 201 ? 7.684 1.951 18.188 1.00 83.06 201 ALA A N 1
ATOM 1510 C CA . ALA A 1 201 ? 9.083 1.540 18.208 1.00 83.06 201 ALA A CA 1
ATOM 1511 C C . ALA A 1 201 ? 9.928 2.238 17.128 1.00 83.06 201 ALA A C 1
ATOM 1513 O O . ALA A 1 201 ? 11.108 2.499 17.357 1.00 83.06 201 ALA A O 1
ATOM 1514 N N . THR A 1 202 ? 9.355 2.538 15.961 1.00 81.25 202 THR A N 1
ATOM 1515 C CA . THR A 1 202 ? 10.021 3.311 14.903 1.00 81.25 202 THR A CA 1
ATOM 1516 C C . THR A 1 202 ? 10.177 4.780 15.297 1.00 81.25 202 THR A C 1
ATOM 1518 O O . THR A 1 202 ? 11.274 5.321 15.217 1.00 81.25 202 THR A O 1
ATOM 1521 N N . LEU A 1 203 ? 9.128 5.407 15.825 1.00 79.88 203 LEU A N 1
ATOM 1522 C CA . LEU A 1 203 ? 9.159 6.808 16.238 1.00 79.88 203 LEU A CA 1
ATOM 1523 C C . LEU A 1 203 ? 10.106 7.060 17.426 1.00 79.88 203 LEU A C 1
ATOM 1525 O O . LEU A 1 203 ? 10.770 8.094 17.479 1.00 79.88 203 LEU A O 1
ATOM 1529 N N . LEU A 1 204 ? 10.199 6.113 18.366 1.00 80.06 204 LEU A N 1
ATOM 1530 C CA . LEU A 1 204 ? 11.100 6.192 19.524 1.00 80.06 204 LEU A CA 1
ATOM 1531 C C . LEU A 1 204 ? 12.580 6.045 19.151 1.00 80.06 204 LEU A C 1
ATOM 1533 O O . LEU A 1 204 ? 13.440 6.587 19.841 1.00 80.06 204 LEU A O 1
ATOM 1537 N N . ARG A 1 205 ? 12.888 5.328 18.063 1.00 71.25 205 ARG A N 1
ATOM 1538 C CA . ARG A 1 205 ? 14.255 5.207 17.529 1.00 71.25 205 ARG A CA 1
ATOM 1539 C C . ARG A 1 205 ? 14.796 6.545 17.023 1.00 71.25 205 ARG A C 1
ATOM 1541 O O . ARG A 1 205 ? 16.007 6.746 17.025 1.00 71.25 205 ARG A O 1
ATOM 1548 N N . GLY A 1 206 ? 13.903 7.461 16.651 1.00 63.19 206 GLY A N 1
ATOM 1549 C CA . GLY A 1 206 ? 14.259 8.774 16.144 1.00 63.19 206 GLY A CA 1
ATOM 1550 C C . GLY A 1 206 ? 14.803 8.742 14.710 1.00 63.19 206 GLY A C 1
ATOM 1551 O O . GLY A 1 206 ? 14.930 7.681 14.093 1.00 63.19 206 GLY A O 1
ATOM 1552 N N . PRO A 1 207 ? 15.108 9.926 14.160 1.00 61.75 207 PRO A N 1
ATOM 1553 C CA . PRO A 1 207 ? 15.491 10.076 12.764 1.00 61.75 207 PRO A CA 1
ATOM 1554 C C . PRO A 1 207 ? 16.834 9.410 12.433 1.00 61.75 207 PRO A C 1
ATOM 1556 O O . PRO A 1 207 ? 17.798 9.531 13.190 1.00 61.75 207 PRO A O 1
ATOM 1559 N N . GLY A 1 208 ? 16.932 8.773 11.260 1.00 51.84 208 GLY A N 1
ATOM 1560 C CA . GLY A 1 208 ? 18.188 8.201 10.748 1.00 51.84 208 GLY A CA 1
ATOM 1561 C C . GLY A 1 208 ? 18.546 6.787 11.228 1.00 51.84 208 GLY A C 1
ATOM 1562 O O . GLY A 1 208 ? 19.665 6.338 10.973 1.00 51.84 208 GLY A O 1
ATOM 1563 N N . VAL A 1 209 ? 17.628 6.071 11.884 1.00 49.03 209 VAL A N 1
ATOM 1564 C CA . VAL A 1 209 ? 17.819 4.652 12.229 1.00 49.03 209 VAL A CA 1
ATOM 1565 C C . VAL A 1 209 ? 17.532 3.766 11.006 1.00 49.03 209 VAL A C 1
ATOM 1567 O O . VAL A 1 209 ? 16.523 3.976 10.333 1.00 49.03 209 VAL A O 1
ATOM 1570 N N . PRO A 1 210 ? 18.402 2.786 10.678 1.00 49.66 210 PRO A N 1
ATOM 1571 C CA . PRO A 1 210 ? 18.245 1.965 9.482 1.00 49.66 210 PRO A CA 1
ATOM 1572 C C . PRO A 1 210 ? 16.919 1.195 9.471 1.00 49.66 210 PRO A C 1
ATOM 1574 O O . PRO A 1 210 ? 16.453 0.687 10.495 1.00 49.66 210 PRO A O 1
ATOM 1577 N N . LEU A 1 211 ? 16.334 1.1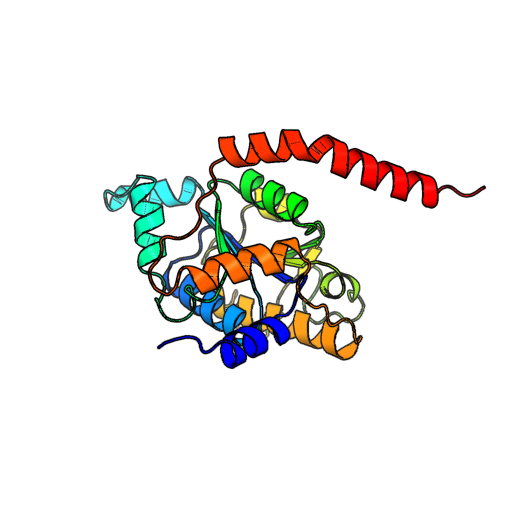19 8.276 1.00 55.53 211 LEU A N 1
ATOM 1578 C CA . LEU A 1 211 ? 15.027 0.518 8.012 1.00 55.53 211 LEU A CA 1
ATOM 1579 C C . LEU A 1 211 ? 15.021 -0.976 8.360 1.00 55.53 211 LEU A C 1
ATOM 1581 O O . LEU A 1 211 ? 16.053 -1.651 8.296 1.00 55.53 211 LEU A O 1
ATOM 1585 N N . ARG A 1 212 ? 13.850 -1.510 8.727 1.00 58.34 212 ARG A N 1
ATOM 1586 C CA . ARG A 1 212 ? 13.714 -2.933 9.061 1.00 58.34 212 ARG A CA 1
ATOM 1587 C C . ARG A 1 212 ? 13.766 -3.762 7.779 1.00 58.34 212 ARG A C 1
ATOM 1589 O O . ARG A 1 212 ? 12.977 -3.563 6.856 1.00 58.34 212 ARG A O 1
ATOM 1596 N N . TYR A 1 213 ? 14.686 -4.718 7.739 1.00 46.62 213 TYR A N 1
ATOM 1597 C CA . TYR A 1 213 ? 14.833 -5.653 6.629 1.00 46.62 213 TYR A CA 1
ATOM 1598 C C . TYR A 1 213 ? 14.409 -7.057 7.066 1.00 46.62 213 TYR A C 1
ATOM 1600 O O . TYR A 1 213 ? 14.889 -7.565 8.081 1.00 46.62 213 TYR A O 1
ATOM 1608 N N . HIS A 1 214 ? 13.521 -7.692 6.300 1.00 51.28 214 HIS A N 1
ATOM 1609 C CA . HIS A 1 214 ? 13.116 -9.078 6.515 1.00 51.28 214 HIS A CA 1
ATOM 1610 C C . HIS A 1 214 ? 13.531 -9.937 5.309 1.00 51.28 214 HIS A C 1
ATOM 1612 O O . HIS A 1 214 ? 13.177 -9.658 4.164 1.00 51.28 214 HIS A O 1
ATOM 1618 N N . ASN A 1 215 ? 14.286 -11.012 5.561 1.00 42.03 215 ASN A N 1
ATOM 1619 C CA . ASN A 1 215 ? 14.685 -11.977 4.536 1.00 42.03 215 ASN A CA 1
ATOM 1620 C C . ASN A 1 215 ? 13.727 -13.183 4.497 1.00 42.03 215 ASN A C 1
ATOM 1622 O O . ASN A 1 215 ? 12.969 -13.437 5.434 1.00 42.03 215 ASN A O 1
ATOM 1626 N N . LYS A 1 216 ? 13.768 -13.963 3.407 1.00 39.12 216 LYS A N 1
ATOM 1627 C CA . LYS A 1 216 ? 12.887 -15.131 3.209 1.00 39.12 216 LYS A CA 1
ATOM 1628 C C . LYS A 1 216 ? 12.951 -16.143 4.365 1.00 39.12 216 LYS A C 1
ATOM 1630 O O . LYS A 1 216 ? 11.946 -16.766 4.691 1.00 39.12 216 LYS A O 1
ATOM 1635 N N . ALA A 1 217 ? 14.106 -16.295 5.018 1.00 47.91 217 ALA A N 1
ATOM 1636 C CA . ALA A 1 217 ? 14.271 -17.197 6.157 1.00 47.91 217 ALA A CA 1
ATOM 1637 C C . ALA A 1 217 ? 13.575 -16.678 7.430 1.00 47.91 217 ALA A C 1
ATOM 1639 O O . ALA A 1 217 ? 12.907 -17.456 8.114 1.00 47.91 217 ALA A O 1
ATOM 1640 N N . SER A 1 218 ? 13.667 -15.375 7.721 1.00 48.03 218 SER A N 1
ATOM 1641 C CA . SER A 1 218 ? 13.031 -14.761 8.892 1.00 48.03 218 SER A CA 1
ATOM 1642 C C . SER A 1 218 ? 11.509 -14.704 8.756 1.00 48.03 218 SER A C 1
ATOM 1644 O O . SER A 1 218 ? 10.797 -14.992 9.721 1.00 48.03 218 SER A O 1
ATOM 1646 N N . VAL A 1 219 ? 11.006 -14.449 7.544 1.00 47.16 219 VAL A N 1
ATOM 1647 C CA . VAL A 1 219 ? 9.569 -14.506 7.245 1.00 47.16 219 VAL A CA 1
ATOM 1648 C C . VAL A 1 219 ? 9.050 -15.942 7.312 1.00 47.16 219 VAL A C 1
ATOM 1650 O O . VAL A 1 219 ? 8.032 -16.177 7.950 1.00 47.16 219 VAL A O 1
ATOM 1653 N N . LYS A 1 220 ? 9.764 -16.937 6.768 1.00 48.09 220 LYS A N 1
ATOM 1654 C CA . LYS A 1 220 ? 9.348 -18.354 6.829 1.00 48.09 220 LYS A CA 1
ATOM 1655 C C . LYS A 1 220 ? 9.347 -18.916 8.257 1.00 48.09 220 LYS A C 1
ATOM 1657 O O . LYS A 1 220 ? 8.499 -19.745 8.584 1.00 48.09 220 LYS A O 1
ATOM 1662 N N . ALA A 1 221 ? 10.255 -18.457 9.121 1.00 52.69 221 ALA A N 1
ATOM 1663 C CA . ALA A 1 221 ? 10.255 -18.790 10.547 1.00 52.69 221 ALA A CA 1
ATOM 1664 C C . ALA A 1 221 ? 9.043 -18.189 11.284 1.00 52.69 221 ALA A C 1
ATOM 1666 O O . ALA A 1 221 ? 8.431 -18.866 12.109 1.00 52.69 221 ALA A O 1
ATOM 1667 N N . GLN A 1 222 ? 8.650 -16.955 10.948 1.00 50.22 222 GLN A N 1
ATOM 1668 C CA . GLN A 1 222 ? 7.422 -16.343 11.465 1.00 50.22 222 GLN A CA 1
ATOM 1669 C C . GLN A 1 222 ? 6.167 -17.019 10.892 1.00 50.22 222 GLN A C 1
ATOM 1671 O O . GLN A 1 222 ? 5.290 -17.403 11.655 1.00 50.22 222 GLN A O 1
ATOM 1676 N N . ALA A 1 223 ? 6.104 -17.273 9.586 1.00 47.19 223 ALA A N 1
ATOM 1677 C CA . ALA A 1 223 ? 4.984 -17.952 8.939 1.00 47.19 223 ALA A CA 1
ATOM 1678 C C . ALA A 1 223 ? 4.760 -19.364 9.503 1.00 47.19 223 ALA A C 1
ATOM 1680 O O . ALA A 1 223 ? 3.630 -19.726 9.797 1.00 47.19 223 ALA A O 1
ATOM 1681 N N . ARG A 1 224 ? 5.820 -20.143 9.771 1.00 51.38 224 ARG A N 1
ATOM 1682 C CA . ARG A 1 224 ? 5.698 -21.438 10.475 1.00 51.38 224 ARG A CA 1
ATOM 1683 C C . ARG A 1 224 ? 5.103 -21.310 11.878 1.00 51.38 224 ARG A C 1
ATOM 1685 O O . ARG A 1 224 ? 4.422 -22.224 12.324 1.00 51.38 224 ARG A O 1
ATOM 1692 N N . ARG A 1 225 ? 5.362 -20.195 12.562 1.00 44.44 225 ARG A N 1
ATOM 1693 C CA . ARG A 1 225 ? 4.860 -19.915 13.911 1.00 44.44 225 ARG A CA 1
ATOM 1694 C C . ARG A 1 225 ? 3.390 -19.484 13.919 1.00 44.44 225 ARG A C 1
ATOM 1696 O O . ARG A 1 225 ? 2.703 -19.768 14.892 1.00 44.44 225 ARG A O 1
ATOM 1703 N N . TYR A 1 226 ? 2.915 -18.833 12.858 1.00 40.94 226 TYR A N 1
ATOM 1704 C CA . TYR A 1 226 ? 1.557 -18.279 12.789 1.00 40.94 226 TYR A CA 1
ATOM 1705 C C . TYR A 1 226 ? 0.599 -19.045 11.864 1.00 40.94 226 TYR A C 1
ATOM 1707 O O . TYR A 1 226 ? -0.607 -18.922 12.030 1.00 40.94 226 TYR A O 1
ATOM 1715 N N . LYS A 1 227 ? 1.089 -19.886 10.943 1.00 43.25 227 LYS A N 1
ATOM 1716 C CA . LYS A 1 227 ? 0.261 -20.723 10.053 1.00 43.25 227 LYS A CA 1
ATOM 1717 C C . LYS A 1 227 ? -0.817 -21.540 10.793 1.00 43.25 227 LYS A C 1
ATOM 1719 O O . LYS A 1 227 ? -1.951 -21.525 10.328 1.00 43.25 227 LYS A O 1
ATOM 1724 N N . PRO A 1 228 ? -0.543 -22.160 11.960 1.00 41.22 228 PRO A N 1
ATOM 1725 C CA . PRO A 1 228 ? -1.583 -22.861 12.718 1.00 41.22 228 PRO A CA 1
ATOM 1726 C C . PRO A 1 228 ? -2.669 -21.926 13.271 1.00 41.22 228 PRO A C 1
ATOM 1728 O O . PRO A 1 228 ? -3.797 -22.355 13.474 1.00 41.22 228 PRO A O 1
ATOM 1731 N N . ILE A 1 229 ? -2.334 -20.657 13.525 1.00 45.59 229 ILE A N 1
ATOM 1732 C CA . ILE A 1 229 ? -3.255 -19.650 14.068 1.00 45.59 229 ILE A CA 1
ATOM 1733 C C . ILE A 1 229 ? -4.194 -19.162 12.960 1.00 45.59 229 ILE A C 1
ATOM 1735 O O . ILE A 1 229 ? -5.402 -19.149 13.162 1.00 45.59 229 ILE A O 1
ATOM 1739 N N . PHE A 1 230 ? -3.658 -18.875 11.769 1.00 42.66 230 PHE A N 1
ATOM 1740 C CA . PHE A 1 230 ? -4.460 -18.507 10.596 1.00 42.66 230 PHE A CA 1
ATOM 1741 C C . PHE A 1 230 ? -5.366 -19.649 10.121 1.00 42.66 230 PHE A C 1
ATOM 1743 O O . PHE A 1 230 ? -6.542 -19.429 9.853 1.00 42.66 230 PHE A O 1
ATOM 1750 N N . GLU A 1 231 ? -4.860 -20.886 10.081 1.00 47.88 231 GLU A N 1
ATOM 1751 C CA . GLU A 1 231 ? -5.684 -22.057 9.747 1.00 47.88 231 GLU A CA 1
ATOM 1752 C C . GLU A 1 231 ? -6.772 -22.319 10.802 1.00 47.88 231 GLU A C 1
ATOM 1754 O O . GLU A 1 231 ? -7.847 -22.799 10.456 1.00 47.88 231 GLU A O 1
ATOM 1759 N N . ALA A 1 232 ? -6.530 -21.985 12.074 1.00 45.53 232 ALA A N 1
ATOM 1760 C CA . ALA A 1 232 ? -7.533 -22.097 13.132 1.00 45.53 232 ALA A CA 1
ATOM 1761 C C . ALA A 1 232 ? -8.590 -20.981 13.085 1.00 45.53 232 ALA A C 1
ATOM 1763 O O . ALA A 1 232 ? -9.739 -21.243 13.426 1.00 45.53 232 ALA A O 1
ATOM 1764 N N . GLN A 1 233 ? -8.229 -19.761 12.673 1.00 42.44 233 GLN A N 1
ATOM 1765 C CA . GLN A 1 233 ? -9.182 -18.658 12.491 1.00 42.44 233 GLN A CA 1
ATOM 1766 C C . GLN A 1 233 ? -10.083 -18.902 11.281 1.00 42.44 233 GLN A C 1
ATOM 1768 O O . GLN A 1 233 ? -11.299 -18.885 11.426 1.00 42.44 233 GLN A O 1
ATOM 1773 N N . LYS A 1 234 ? -9.495 -19.289 10.144 1.00 41.91 234 LYS A N 1
ATOM 1774 C CA . LYS A 1 234 ? -10.242 -19.623 8.928 1.00 41.91 234 LYS A CA 1
ATOM 1775 C C . LYS A 1 234 ? -11.235 -20.773 9.138 1.00 41.91 234 LYS A C 1
ATOM 1777 O O . LYS A 1 234 ? -12.361 -20.706 8.674 1.00 41.91 234 LYS A O 1
ATOM 1782 N N . ARG A 1 235 ? -10.850 -21.804 9.902 1.00 49.44 235 ARG A N 1
ATOM 1783 C CA . ARG A 1 235 ? -11.761 -22.906 10.265 1.00 49.44 235 ARG A CA 1
ATOM 1784 C C . ARG A 1 235 ? -12.912 -22.466 11.170 1.00 49.44 235 ARG A C 1
ATOM 1786 O O . ARG A 1 235 ? -13.986 -23.033 11.067 1.00 49.44 235 ARG A O 1
ATOM 1793 N N . ARG A 1 236 ? -12.692 -21.496 12.064 1.00 47.12 236 ARG A N 1
ATOM 1794 C CA . ARG A 1 236 ? -13.755 -20.967 12.936 1.00 47.12 236 ARG A CA 1
ATOM 1795 C C . ARG A 1 236 ? -14.764 -20.139 12.152 1.00 47.12 236 ARG A C 1
ATOM 1797 O O . ARG A 1 236 ? -15.950 -20.284 12.390 1.00 47.12 236 ARG A O 1
ATOM 1804 N N . GLU A 1 237 ? -14.289 -19.340 11.205 1.00 44.34 237 GLU A N 1
ATOM 1805 C CA . GLU A 1 237 ? -15.142 -18.559 10.303 1.00 44.34 237 GLU A CA 1
ATOM 1806 C C . GLU A 1 237 ? -15.938 -19.482 9.357 1.00 44.34 237 GLU A C 1
ATOM 1808 O O . GLU A 1 237 ? -17.137 -19.303 9.185 1.00 44.34 237 GLU A O 1
ATOM 1813 N N . GLU A 1 238 ? -15.317 -20.548 8.833 1.00 51.41 238 GLU A N 1
ATOM 1814 C CA . GLU A 1 238 ? -15.993 -21.567 8.007 1.00 51.41 238 GLU A CA 1
ATOM 1815 C C . GLU A 1 238 ? -17.006 -22.434 8.791 1.00 51.41 238 GLU A C 1
ATOM 1817 O O . GLU A 1 238 ? -17.973 -22.927 8.205 1.00 51.41 238 GLU A O 1
ATOM 1822 N N . ASP A 1 239 ? -16.799 -22.638 10.098 1.00 52.84 239 ASP A N 1
ATOM 1823 C CA . ASP A 1 239 ? -17.739 -23.357 10.972 1.00 52.84 239 ASP A CA 1
ATOM 1824 C C . ASP A 1 239 ? -18.902 -22.461 11.454 1.00 52.84 239 ASP A C 1
ATOM 1826 O O . ASP A 1 239 ? -19.988 -22.980 11.712 1.00 52.84 239 ASP A O 1
ATOM 1830 N N . GLU A 1 240 ? -18.712 -21.138 11.550 1.00 49.22 240 GLU A N 1
ATOM 1831 C CA . GLU A 1 240 ? -19.775 -20.169 11.875 1.00 49.22 240 GLU A CA 1
ATOM 1832 C C . GLU A 1 240 ? -20.737 -19.921 10.694 1.00 49.22 240 GLU A C 1
ATOM 1834 O O . GLU A 1 240 ? -21.921 -19.678 10.923 1.00 49.22 240 GLU A O 1
ATOM 1839 N N . ASP A 1 241 ? -20.273 -20.080 9.448 1.00 45.59 241 ASP A N 1
ATOM 1840 C CA . ASP A 1 241 ? -21.075 -19.926 8.219 1.00 45.59 241 ASP A CA 1
ATOM 1841 C C . ASP A 1 241 ? -21.774 -21.219 7.745 1.00 45.59 241 ASP A C 1
ATOM 1843 O O . ASP A 1 241 ? -22.395 -21.259 6.676 1.00 45.59 241 ASP A O 1
ATOM 1847 N N . ARG A 1 242 ? -21.708 -22.309 8.522 1.00 43.50 242 ARG A N 1
ATOM 1848 C CA . ARG A 1 242 ? -22.426 -23.548 8.189 1.00 43.50 242 ARG A CA 1
ATOM 1849 C C . ARG A 1 242 ? -23.906 -23.433 8.579 1.00 43.50 242 ARG A C 1
ATOM 1851 O O . ARG A 1 242 ? -24.204 -23.339 9.770 1.00 43.50 242 ARG A O 1
ATOM 1858 N N . PRO A 1 243 ? -24.853 -23.497 7.622 1.00 47.56 243 PRO A N 1
ATOM 1859 C CA . PRO A 1 243 ? -26.269 -23.508 7.963 1.00 47.56 243 PRO A CA 1
ATOM 1860 C C . PRO A 1 243 ? -26.607 -24.770 8.769 1.00 47.56 243 PRO A C 1
ATOM 1862 O O . PRO A 1 243 ? -26.096 -25.855 8.480 1.00 47.56 243 PRO A O 1
ATOM 1865 N N . SER A 1 244 ? -27.444 -24.579 9.793 1.00 56.22 244 SER A N 1
ATOM 1866 C CA . SER A 1 244 ? -27.957 -25.619 10.698 1.00 56.22 244 SER A CA 1
ATOM 1867 C C . SER A 1 244 ? -28.770 -26.685 9.974 1.00 56.22 244 SER A C 1
ATOM 1869 O O . SER A 1 244 ? -29.553 -26.305 9.072 1.00 56.22 244 SER A O 1
#

InterPro domains:
  IPR001537 tRNA/rRNA methyltransferase, SpoU type [PF00588] (20-175)
  IPR029026 tRNA (guanine-N1-)-methyltransferase, N-terminal [G3DSA:3.40.1280.10] (4-205)
  IPR029028 Alpha/beta knot methyltransferases [SSF75217] (8-186)
  IPR033671 tRNA (guanosine(18)-2'-O)-methyltransferase [PTHR43453] (6-215)

Radius of gyration: 18.2 Å; Cα contacts (8 Å, |Δi|>4): 371; chains: 1; bounding box: 56×44×49 Å

Secondary structure (DSSP, 8-state):
----HHHHHHHHHT--TTEEEEEES--HHHHHHHHHHHHHTT--EEEEE--HHHHHHHHTTT--SHHHHHHHHTTS-TTTGGGSEEEEESSHHHHHHHHHHTT--EEEEE-TT-SEETT-TT--GGGTS-EEEEE-BTTTBS-HHHHHH-SEEEE----SS-S---HHHHHHHHHHHHHHHHHHTT---PPPHHHHHHHHHHHHH-TTPPPEEE-HHHHHHHHHHHHHHHHHHHHHHHHHTS--

Solvent-accessible surface area (backbone atoms only — not comparable to full-atom values): 13479 Å² total; per-residue (Å²): 133,84,75,50,72,66,60,51,51,54,54,59,74,58,28,39,26,54,45,37,39,36,36,34,59,51,56,51,71,44,49,32,50,36,38,40,50,38,41,77,69,16,35,43,40,39,36,38,29,54,43,70,74,59,43,62,68,33,50,83,73,76,52,88,48,76,67,49,56,54,54,49,56,71,66,30,52,75,84,31,55,40,67,34,36,44,40,39,21,59,32,65,70,41,43,53,53,51,34,44,77,70,60,30,76,42,25,36,28,53,35,86,86,32,91,39,50,67,83,43,75,91,65,58,64,72,48,61,48,36,24,30,42,36,42,26,16,90,95,68,44,50,53,72,71,54,58,72,67,34,70,41,52,29,12,79,89,70,95,63,95,65,87,71,72,59,59,37,59,47,49,50,53,54,52,50,50,36,49,50,53,16,59,74,69,68,50,74,39,66,52,51,71,72,57,43,52,49,32,50,57,38,51,72,65,37,76,88,63,83,73,52,74,49,47,64,69,61,44,50,57,49,46,67,70,42,50,67,55,54,57,52,50,55,52,50,55,58,60,71,70,54,84,130

Organism: NCBI:txid2483200